Protein AF-A0A528HJE2-F1 (afdb_monomer)

Structure (mmCIF, N/CA/C/O backbone):
data_AF-A0A528HJE2-F1
#
_entry.id   AF-A0A528HJE2-F1
#
loop_
_atom_site.group_PDB
_atom_site.id
_atom_site.type_symbol
_atom_site.label_atom_id
_atom_site.label_alt_id
_atom_site.label_comp_id
_atom_site.label_asym_id
_atom_site.label_entity_id
_atom_site.label_seq_id
_atom_site.pdbx_PDB_ins_code
_atom_site.Cartn_x
_atom_site.Cartn_y
_atom_site.Cartn_z
_atom_site.occupancy
_atom_site.B_iso_or_equiv
_atom_site.auth_seq_id
_atom_site.auth_comp_id
_atom_site.auth_asym_id
_atom_site.auth_atom_id
_atom_site.pdbx_PDB_model_num
ATOM 1 N N . ALA A 1 1 ? -18.512 -8.138 10.160 1.00 59.00 1 ALA A N 1
ATOM 2 C CA . ALA A 1 1 ? -17.655 -7.413 11.124 1.00 59.00 1 ALA A CA 1
ATOM 3 C C . ALA A 1 1 ? -18.525 -6.468 11.953 1.00 59.00 1 ALA A C 1
ATOM 5 O O . ALA A 1 1 ? -19.471 -5.927 11.393 1.00 59.00 1 ALA A O 1
ATOM 6 N N . LEU A 1 2 ? -18.240 -6.289 13.249 1.00 61.94 2 LEU A N 1
ATOM 7 C CA . LEU A 1 2 ? -18.946 -5.324 14.108 1.00 61.94 2 LEU A CA 1
ATOM 8 C C . LEU A 1 2 ? -18.651 -3.903 13.609 1.00 61.94 2 LEU A C 1
ATOM 10 O O . LEU A 1 2 ? -17.517 -3.455 13.721 1.00 61.94 2 LEU A O 1
ATOM 14 N N . SER A 1 3 ? -19.634 -3.221 13.025 1.00 71.00 3 SER A N 1
ATOM 15 C CA . SER A 1 3 ? -19.492 -1.821 12.595 1.00 71.00 3 SER A CA 1
ATOM 16 C C . SER A 1 3 ? -19.737 -0.869 13.767 1.00 71.00 3 SER A C 1
ATOM 18 O O . SER A 1 3 ? -20.444 -1.217 14.710 1.00 71.00 3 SER A O 1
ATOM 20 N N . SER A 1 4 ? -19.226 0.365 13.699 1.00 68.00 4 SER A N 1
ATOM 21 C CA . SER A 1 4 ? -19.511 1.399 14.705 1.00 68.00 4 SER A CA 1
ATOM 22 C C . SER A 1 4 ? -20.999 1.742 14.840 1.00 68.00 4 SER A C 1
ATOM 24 O O . SER A 1 4 ? -21.387 2.305 15.856 1.00 68.00 4 SER A O 1
ATOM 26 N N . GLY A 1 5 ? -21.821 1.428 13.832 1.00 71.94 5 GLY A N 1
ATOM 27 C CA . GLY A 1 5 ? -23.281 1.568 13.891 1.00 71.94 5 GLY A CA 1
ATOM 28 C C . GLY A 1 5 ? -24.016 0.354 14.475 1.00 71.94 5 GLY A C 1
ATOM 29 O O . GLY A 1 5 ? -25.238 0.380 14.590 1.00 71.94 5 GLY A O 1
ATOM 30 N N . ASP A 1 6 ? -23.307 -0.723 14.820 1.00 80.44 6 ASP A N 1
ATOM 31 C CA . ASP A 1 6 ? -23.904 -1.953 15.337 1.00 80.44 6 ASP A CA 1
ATOM 32 C C . ASP A 1 6 ? -24.267 -1.811 16.827 1.00 80.44 6 ASP A C 1
ATOM 34 O O . ASP A 1 6 ? -23.482 -1.345 17.661 1.00 80.44 6 ASP A O 1
ATOM 38 N N . ARG A 1 7 ? -25.457 -2.282 17.207 1.00 84.88 7 ARG A N 1
ATOM 39 C CA . ARG A 1 7 ? -25.914 -2.315 18.602 1.00 84.88 7 ARG A CA 1
ATOM 40 C C . ARG A 1 7 ? -24.971 -3.126 19.495 1.00 84.88 7 ARG A C 1
ATOM 42 O O . ARG A 1 7 ? -24.795 -2.780 20.666 1.00 84.88 7 ARG A O 1
ATOM 49 N N . ALA A 1 8 ? -24.361 -4.186 18.969 1.00 86.12 8 ALA A N 1
ATOM 50 C CA . ALA A 1 8 ? -23.368 -4.975 19.688 1.00 86.12 8 ALA A CA 1
ATOM 51 C C . ALA A 1 8 ? -22.075 -4.180 19.943 1.00 86.12 8 ALA A C 1
ATOM 53 O O . ALA A 1 8 ? -21.525 -4.255 21.045 1.00 86.12 8 ALA A O 1
ATOM 54 N N . PHE A 1 9 ? -21.645 -3.348 18.987 1.00 85.44 9 PHE A N 1
ATOM 55 C CA . PHE A 1 9 ? -20.514 -2.437 19.170 1.00 85.44 9 PHE A CA 1
ATOM 56 C C . PHE A 1 9 ? -20.797 -1.420 20.283 1.00 85.44 9 PHE A C 1
ATOM 58 O O . PHE A 1 9 ? -19.996 -1.283 21.207 1.00 85.44 9 PHE A O 1
ATOM 65 N N . HIS A 1 10 ? -21.972 -0.782 20.268 1.00 86.75 10 HIS A N 1
ATOM 66 C CA . HIS A 1 10 ? -22.370 0.153 21.326 1.00 86.75 10 HIS A CA 1
ATOM 67 C C . HIS A 1 10 ? -22.429 -0.509 22.707 1.00 86.75 10 HIS A C 1
ATOM 69 O O . HIS A 1 10 ? -21.945 0.059 23.686 1.00 86.75 10 HIS A O 1
ATOM 75 N N . ARG A 1 11 ? -22.974 -1.729 22.808 1.00 90.06 11 ARG A N 1
ATOM 76 C CA . ARG A 1 11 ? -22.986 -2.478 24.076 1.00 90.06 11 ARG A CA 1
ATOM 77 C C . ARG A 1 11 ? -21.571 -2.731 24.590 1.00 90.06 11 ARG A C 1
ATOM 79 O O . ARG A 1 11 ? -21.309 -2.478 25.764 1.00 90.06 11 ARG A O 1
ATOM 86 N N . LEU A 1 12 ? -20.661 -3.183 23.728 1.00 88.31 12 LEU A N 1
ATOM 87 C CA . LEU A 1 12 ? -19.264 -3.408 24.101 1.00 88.31 12 LEU A CA 1
ATOM 88 C C . LEU A 1 12 ? -18.571 -2.104 24.523 1.00 88.31 12 LEU A C 1
ATOM 90 O O . LEU A 1 12 ? -17.879 -2.086 25.540 1.00 88.31 12 LEU A O 1
ATOM 94 N N . TYR A 1 13 ? -18.803 -1.015 23.786 1.00 89.75 13 TYR A N 1
ATOM 95 C CA . TYR A 1 13 ? -18.302 0.318 24.111 1.00 89.75 13 TYR A CA 1
ATOM 96 C C . TYR A 1 13 ? -18.721 0.742 25.526 1.00 89.75 13 TYR A C 1
ATOM 98 O O . TYR A 1 13 ? -17.867 1.027 26.365 1.00 89.75 13 TYR A O 1
ATOM 106 N N . PHE A 1 14 ? -20.023 0.703 25.834 1.00 91.62 14 PHE A N 1
ATOM 107 C CA . PHE A 1 14 ? -20.529 1.092 27.154 1.00 91.62 14 PHE A CA 1
ATOM 108 C C . PHE A 1 14 ? -20.044 0.161 28.271 1.00 91.62 14 PHE A C 1
ATOM 110 O O . PHE A 1 14 ? -19.733 0.629 29.366 1.00 91.62 14 PHE A O 1
ATOM 117 N N . MET A 1 15 ? -19.936 -1.144 28.008 1.00 92.06 15 MET A N 1
ATOM 118 C CA . MET A 1 15 ? -19.394 -2.106 28.973 1.00 92.06 15 MET A CA 1
ATOM 119 C C . MET A 1 15 ? -17.928 -1.820 29.317 1.00 92.06 15 MET A C 1
ATOM 121 O O . MET A 1 15 ? -17.548 -1.924 30.482 1.00 92.06 15 MET A O 1
ATOM 125 N N . ARG A 1 16 ? -17.108 -1.440 28.330 1.00 92.62 16 ARG A N 1
ATOM 126 C CA . ARG A 1 16 ? -15.709 -1.046 28.548 1.00 92.62 16 ARG A CA 1
ATOM 127 C C . ARG A 1 16 ? -15.602 0.277 29.298 1.00 92.62 16 ARG A C 1
ATOM 129 O O . ARG A 1 16 ? -14.865 0.337 30.277 1.00 92.62 16 ARG A O 1
ATOM 136 N N . ALA A 1 17 ? -16.389 1.279 28.904 1.00 92.12 17 ALA A N 1
ATOM 137 C CA . ALA A 1 17 ? -16.427 2.577 29.574 1.00 92.12 17 ALA A CA 1
ATOM 138 C C . ALA A 1 17 ? -16.779 2.438 31.066 1.00 92.12 17 ALA A C 1
ATOM 140 O O . ALA A 1 17 ? -16.081 2.973 31.921 1.00 92.12 17 ALA A O 1
ATOM 141 N N . ARG A 1 18 ? -17.795 1.625 31.398 1.00 94.50 18 ARG A N 1
ATOM 142 C CA . ARG A 1 18 ? -18.186 1.331 32.791 1.00 94.50 18 ARG A CA 1
ATOM 143 C C . ARG A 1 18 ? -17.096 0.647 33.618 1.00 94.50 18 ARG A C 1
ATOM 145 O O . ARG A 1 18 ? -17.147 0.704 34.839 1.00 94.50 18 ARG A O 1
ATOM 152 N N . ARG A 1 19 ? -16.139 -0.020 32.970 1.00 93.62 19 ARG A N 1
ATOM 153 C CA . ARG A 1 19 ? -15.016 -0.716 33.614 1.00 93.62 19 ARG A CA 1
ATOM 154 C C . ARG A 1 19 ? -13.716 0.096 33.592 1.00 93.62 19 ARG A C 1
ATOM 156 O O . ARG A 1 19 ? -12.672 -0.460 33.908 1.00 93.62 19 ARG A O 1
ATOM 163 N N . GLY A 1 20 ? -13.753 1.365 33.174 1.00 90.81 20 GLY A N 1
ATOM 164 C CA . GLY A 1 20 ? -12.555 2.204 33.050 1.00 90.81 20 GLY A CA 1
ATOM 165 C C . GLY A 1 20 ? -11.567 1.724 31.979 1.00 90.81 20 GLY A C 1
ATOM 166 O O . GLY A 1 20 ? -10.394 2.079 32.023 1.00 90.81 20 GLY A O 1
ATOM 167 N N . LEU A 1 21 ? -12.012 0.895 31.028 1.00 89.00 21 LEU A N 1
ATOM 168 C CA . LEU A 1 21 ? -11.159 0.390 29.953 1.00 89.00 21 LEU A CA 1
ATOM 169 C C . LEU A 1 21 ? -11.087 1.401 28.796 1.00 89.00 21 LEU A C 1
ATOM 171 O O . LEU A 1 21 ? -12.092 2.058 28.513 1.00 89.00 21 LEU A O 1
ATOM 175 N N . PRO A 1 22 ? -9.964 1.473 28.050 1.00 85.62 22 PRO A N 1
ATOM 176 C CA . PRO A 1 22 ? -9.857 2.332 26.875 1.00 85.62 22 PRO A CA 1
ATOM 177 C C . PRO A 1 22 ? -10.947 2.025 25.841 1.00 85.62 22 PRO A C 1
ATOM 179 O O . PRO A 1 22 ? -11.173 0.858 25.485 1.00 85.62 22 PRO A O 1
ATOM 182 N N . VAL A 1 23 ? -11.619 3.077 25.369 1.00 85.88 23 VAL A N 1
ATOM 183 C CA . VAL A 1 23 ?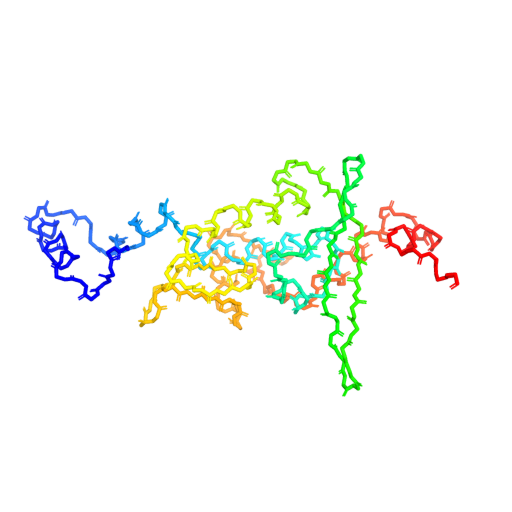 -12.697 3.007 24.367 1.00 85.88 23 VAL A CA 1
ATOM 184 C C . VAL A 1 23 ? -12.413 3.813 23.101 1.00 85.88 23 VAL A C 1
ATOM 186 O O . VAL A 1 23 ? -13.015 3.530 22.069 1.00 85.88 23 VAL A O 1
ATOM 189 N N . SER A 1 24 ? -11.490 4.779 23.152 1.00 81.31 24 SER A N 1
ATOM 190 C CA . SER A 1 24 ? -11.118 5.623 22.007 1.00 81.31 24 SER A CA 1
ATOM 191 C C . SER A 1 24 ? -10.513 4.817 20.855 1.00 81.31 24 SER A C 1
ATOM 193 O O . SER A 1 24 ? -10.760 5.136 19.697 1.00 81.31 24 SER A O 1
ATOM 195 N N . THR A 1 25 ? -9.794 3.737 21.165 1.00 81.69 25 THR A N 1
ATOM 196 C CA . THR A 1 25 ? -9.154 2.845 20.186 1.00 81.69 25 THR A CA 1
ATOM 197 C C . THR A 1 25 ? -9.992 1.615 19.847 1.00 81.69 25 THR A C 1
ATOM 199 O O . THR A 1 25 ? -9.612 0.848 18.974 1.00 81.69 25 THR A O 1
ATOM 202 N N . LEU A 1 26 ? -11.155 1.411 20.483 1.00 85.44 26 LEU A N 1
ATOM 203 C CA . LEU A 1 26 ? -11.890 0.139 20.426 1.00 85.44 26 LEU A CA 1
ATOM 204 C C . LEU A 1 26 ? -12.189 -0.332 18.997 1.00 85.44 26 LEU A C 1
ATOM 206 O O . LEU A 1 26 ? -12.018 -1.507 18.681 1.00 85.44 26 LEU A O 1
ATOM 210 N N . ALA A 1 27 ? -12.664 0.576 18.143 1.00 83.38 27 ALA A N 1
ATOM 211 C CA . ALA A 1 27 ? -12.966 0.241 16.756 1.00 83.38 27 ALA A CA 1
ATOM 212 C C . ALA A 1 27 ? -11.694 -0.154 15.995 1.00 83.38 27 ALA A C 1
ATOM 214 O O . ALA A 1 27 ? -11.687 -1.149 15.277 1.00 83.38 27 ALA A O 1
ATOM 215 N N . GLU A 1 28 ? -10.612 0.595 16.186 1.00 83.62 28 GLU A N 1
ATOM 216 C CA . GLU A 1 28 ? -9.328 0.316 15.551 1.00 83.62 28 GLU A CA 1
ATOM 217 C C . GLU A 1 28 ? -8.712 -1.000 16.044 1.00 83.62 28 GLU A C 1
ATOM 219 O O . GLU A 1 28 ? -8.252 -1.788 15.225 1.00 83.62 28 GLU A O 1
ATOM 224 N N . ASP A 1 29 ? -8.803 -1.302 17.340 1.00 84.62 29 ASP A N 1
ATOM 225 C CA . ASP A 1 29 ? -8.293 -2.541 17.939 1.00 84.62 29 ASP A CA 1
ATOM 226 C C . ASP A 1 29 ? -9.032 -3.787 17.430 1.00 84.62 29 ASP A C 1
ATOM 228 O O . ASP A 1 29 ? -8.434 -4.849 17.243 1.00 84.62 29 ASP A O 1
ATOM 232 N N . ILE A 1 30 ? -10.347 -3.678 17.211 1.00 86.81 30 ILE A N 1
ATOM 233 C CA . ILE A 1 30 ? -11.154 -4.773 16.661 1.00 86.81 30 ILE A CA 1
ATOM 234 C C . ILE A 1 30 ? -10.864 -4.933 15.170 1.00 86.81 30 ILE A C 1
ATOM 236 O O . ILE A 1 30 ? -10.557 -6.033 14.714 1.00 86.81 30 ILE A O 1
ATOM 240 N N . HIS A 1 31 ? -10.954 -3.848 14.400 1.00 88.38 31 HIS A N 1
ATOM 241 C CA . HIS A 1 31 ? -10.822 -3.924 12.949 1.00 88.38 31 HIS A CA 1
ATOM 242 C C . HIS A 1 31 ? -9.383 -4.193 12.498 1.00 88.38 31 HIS A C 1
ATOM 244 O O . HIS A 1 31 ? -9.193 -4.950 11.550 1.00 88.38 31 HIS A O 1
ATOM 250 N N . GLY A 1 32 ? -8.377 -3.662 13.193 1.00 86.56 32 GLY A N 1
ATOM 251 C CA . GLY A 1 32 ? -6.959 -3.839 12.864 1.00 86.56 32 GLY A CA 1
ATOM 252 C C . GLY A 1 32 ? -6.452 -5.279 12.989 1.00 86.56 32 GLY A C 1
ATOM 253 O O . GLY A 1 32 ? -5.401 -5.601 12.450 1.00 86.56 32 GLY A O 1
ATOM 254 N N . ARG A 1 33 ? -7.203 -6.170 13.652 1.00 88.25 33 ARG A N 1
ATOM 255 C CA . ARG A 1 33 ? -6.902 -7.614 13.699 1.00 88.25 33 ARG A CA 1
ATOM 256 C C . ARG A 1 33 ? -7.368 -8.380 12.463 1.00 88.25 33 ARG A C 1
ATOM 258 O O . ARG A 1 33 ? -6.936 -9.508 12.253 1.00 88.25 33 ARG A O 1
ATOM 265 N N . HIS A 1 34 ? -8.271 -7.797 11.680 1.00 90.38 34 HIS A N 1
ATOM 266 C CA . HIS A 1 34 ? -8.938 -8.472 10.563 1.00 90.38 34 HIS A CA 1
ATOM 267 C C . HIS A 1 34 ? -8.767 -7.752 9.227 1.00 90.38 34 HIS A C 1
ATOM 269 O O . HIS A 1 34 ? -8.988 -8.347 8.174 1.00 90.38 34 HIS A O 1
ATOM 275 N N . HIS A 1 35 ? -8.411 -6.472 9.263 1.00 94.06 35 HIS A N 1
ATOM 276 C CA . HIS A 1 35 ? -8.304 -5.615 8.098 1.00 94.06 35 HIS A CA 1
ATOM 277 C C . HIS A 1 35 ? -6.980 -4.863 8.145 1.00 94.06 35 HIS A C 1
ATOM 279 O O . HIS A 1 35 ? -6.553 -4.412 9.209 1.00 94.06 35 HIS A O 1
ATOM 285 N N . LEU A 1 36 ? -6.385 -4.656 6.971 1.00 95.06 36 LEU A N 1
ATOM 286 C CA . LEU A 1 36 ? -5.340 -3.653 6.800 1.00 95.06 36 LEU A CA 1
ATOM 287 C C . LEU A 1 36 ? -5.868 -2.303 7.298 1.00 95.06 36 LEU A C 1
ATOM 289 O O . LEU A 1 36 ? -7.033 -1.981 7.060 1.00 95.06 36 LEU A O 1
ATOM 293 N N . ARG A 1 37 ? -5.054 -1.501 7.975 1.00 92.38 37 ARG A N 1
ATOM 294 C CA . ARG A 1 37 ? -5.458 -0.170 8.441 1.00 92.38 37 ARG A CA 1
ATOM 295 C C . ARG A 1 37 ? -5.024 0.886 7.443 1.00 92.38 37 ARG A C 1
ATOM 297 O O . ARG A 1 37 ? -4.049 0.733 6.713 1.00 92.38 37 ARG A O 1
ATOM 304 N N . ALA A 1 38 ? -5.721 2.016 7.452 1.00 91.62 38 ALA A N 1
ATOM 305 C CA . ALA A 1 38 ? -5.350 3.167 6.638 1.00 91.62 38 ALA A CA 1
ATOM 306 C C . ALA A 1 38 ? -3.913 3.659 6.908 1.00 91.62 38 ALA A C 1
ATOM 308 O O . ALA A 1 38 ? -3.285 4.203 6.003 1.00 91.62 38 ALA A O 1
ATOM 309 N N . THR A 1 39 ? -3.402 3.462 8.126 1.00 91.31 39 THR A N 1
ATOM 310 C CA . THR A 1 39 ? -2.028 3.789 8.540 1.00 91.31 39 THR A CA 1
ATOM 311 C C . THR A 1 39 ? -0.978 2.850 7.952 1.00 91.31 39 THR A C 1
ATOM 313 O O . THR A 1 39 ? 0.174 3.248 7.816 1.00 91.31 39 THR A O 1
ATOM 316 N N . ASP A 1 40 ? -1.367 1.648 7.525 1.00 93.56 40 ASP A N 1
ATOM 317 C CA . ASP A 1 40 ? -0.464 0.703 6.867 1.00 93.56 40 ASP A CA 1
ATOM 318 C C . ASP A 1 40 ? -0.282 1.052 5.367 1.00 93.56 40 ASP A C 1
ATOM 320 O O . ASP A 1 40 ? 0.661 0.601 4.723 1.00 93.56 40 ASP A O 1
ATOM 324 N N . ILE A 1 41 ? -1.151 1.892 4.784 1.00 95.06 41 ILE A N 1
ATOM 325 C CA . ILE A 1 41 ? -1.124 2.227 3.348 1.00 95.06 41 ILE A CA 1
ATOM 326 C C . ILE A 1 41 ? 0.127 3.029 2.932 1.00 95.06 41 ILE A C 1
ATOM 328 O O . ILE A 1 41 ? 0.775 2.618 1.965 1.00 95.06 41 ILE A O 1
ATOM 332 N N . PRO A 1 42 ? 0.507 4.144 3.598 1.00 95.19 42 PRO A N 1
ATOM 333 C CA . PRO A 1 42 ? 1.688 4.922 3.215 1.00 95.19 42 PRO A CA 1
ATOM 334 C C . PRO A 1 42 ? 3.004 4.127 3.139 1.00 95.19 42 PRO A C 1
ATOM 336 O O . PRO A 1 42 ? 3.654 4.211 2.090 1.00 95.19 42 PRO A O 1
ATOM 339 N N . PRO A 1 43 ? 3.407 3.329 4.154 1.00 95.56 43 PRO A N 1
ATOM 340 C CA . PRO A 1 43 ? 4.656 2.572 4.075 1.00 95.56 43 PRO A CA 1
ATOM 341 C C . PRO A 1 43 ? 4.625 1.517 2.965 1.00 95.56 43 PRO A C 1
ATOM 343 O O . PRO A 1 43 ? 5.593 1.387 2.217 1.00 95.56 43 PRO A O 1
ATOM 346 N N . LEU A 1 44 ? 3.504 0.806 2.796 1.00 96.62 44 LEU A N 1
ATOM 347 C CA . LEU A 1 44 ? 3.380 -0.255 1.792 1.00 96.62 44 LEU A CA 1
ATOM 348 C C . LEU A 1 44 ? 3.405 0.289 0.357 1.00 96.62 44 LEU A C 1
ATOM 350 O O . LEU A 1 44 ? 4.079 -0.276 -0.506 1.00 96.62 44 LEU A O 1
ATOM 354 N N . LEU A 1 45 ? 2.727 1.413 0.095 1.00 96.00 45 LEU A N 1
ATOM 355 C CA . LEU A 1 45 ? 2.799 2.096 -1.201 1.00 96.00 45 LEU A CA 1
ATOM 356 C C . LEU A 1 45 ? 4.196 2.646 -1.486 1.00 96.00 45 LEU A C 1
ATOM 358 O O . LEU A 1 45 ? 4.674 2.551 -2.620 1.00 96.00 45 LEU A O 1
ATOM 362 N N . THR A 1 46 ? 4.841 3.218 -0.466 1.00 95.56 46 THR A N 1
ATOM 363 C CA . THR A 1 46 ? 6.192 3.772 -0.581 1.00 95.56 46 THR A CA 1
ATOM 364 C C . THR A 1 46 ? 7.189 2.680 -0.939 1.00 95.56 46 THR A C 1
ATOM 366 O O . THR A 1 46 ? 7.916 2.820 -1.922 1.00 95.56 46 THR A O 1
ATOM 369 N N . PHE A 1 47 ? 7.155 1.561 -0.211 1.00 96.06 47 PHE A N 1
ATOM 370 C CA . PHE A 1 47 ? 7.971 0.386 -0.496 1.00 96.06 47 PHE A CA 1
ATOM 371 C C . PHE A 1 47 ? 7.735 -0.132 -1.917 1.00 96.06 47 PHE A C 1
ATOM 373 O O . PHE A 1 47 ? 8.682 -0.272 -2.689 1.00 96.06 47 PHE A O 1
ATOM 380 N N . LEU A 1 48 ? 6.474 -0.358 -2.301 1.00 96.50 48 LEU A N 1
ATOM 381 C CA . LEU A 1 48 ? 6.159 -0.922 -3.611 1.00 96.50 48 LEU A CA 1
ATOM 382 C C . LEU A 1 48 ? 6.641 -0.013 -4.750 1.00 96.50 48 LEU A C 1
ATOM 384 O O . LEU A 1 48 ? 7.224 -0.499 -5.717 1.00 96.50 48 LEU A O 1
ATOM 388 N N . SER A 1 49 ? 6.444 1.304 -4.639 1.00 95.56 49 SER A N 1
ATOM 389 C CA . SER A 1 49 ? 6.912 2.256 -5.654 1.00 95.56 49 SER A CA 1
ATOM 390 C C . SER A 1 49 ? 8.441 2.350 -5.704 1.00 95.56 49 SER A C 1
ATOM 392 O O . SER A 1 49 ? 9.002 2.397 -6.798 1.00 95.56 49 SER A O 1
ATOM 394 N N . LEU A 1 50 ? 9.126 2.326 -4.556 1.00 94.62 50 LEU A N 1
ATOM 395 C CA . LEU A 1 50 ? 10.589 2.379 -4.498 1.00 94.62 50 LEU A CA 1
ATOM 396 C C . LEU A 1 50 ? 11.266 1.098 -4.977 1.00 94.62 50 LEU A C 1
ATOM 398 O O . LEU A 1 50 ? 12.328 1.191 -5.578 1.00 94.62 50 LEU A O 1
ATOM 402 N N . GLU A 1 51 ? 10.687 -0.077 -4.751 1.00 93.81 51 GLU A N 1
ATOM 403 C CA . GLU A 1 51 ? 11.305 -1.341 -5.171 1.00 93.81 51 GLU A CA 1
ATOM 404 C C . GLU A 1 51 ? 11.026 -1.675 -6.641 1.00 93.81 51 GLU A C 1
ATOM 406 O O . GLU A 1 51 ? 11.864 -2.274 -7.310 1.00 93.81 51 GLU A O 1
ATOM 411 N N . THR A 1 52 ? 9.865 -1.275 -7.167 1.00 94.12 52 THR A N 1
ATOM 412 C CA . THR A 1 52 ? 9.473 -1.570 -8.560 1.00 94.12 52 THR A CA 1
ATOM 413 C C . THR A 1 52 ? 9.754 -0.425 -9.525 1.00 94.12 52 THR A C 1
ATOM 415 O O . THR A 1 52 ? 9.774 -0.614 -10.739 1.00 94.12 52 THR A O 1
ATOM 418 N N . GLY A 1 53 ? 9.883 0.798 -9.012 1.00 92.94 53 GLY A N 1
ATOM 419 C CA . GLY A 1 53 ? 9.928 2.002 -9.828 1.00 92.94 53 GLY A CA 1
ATOM 420 C C . GLY A 1 53 ? 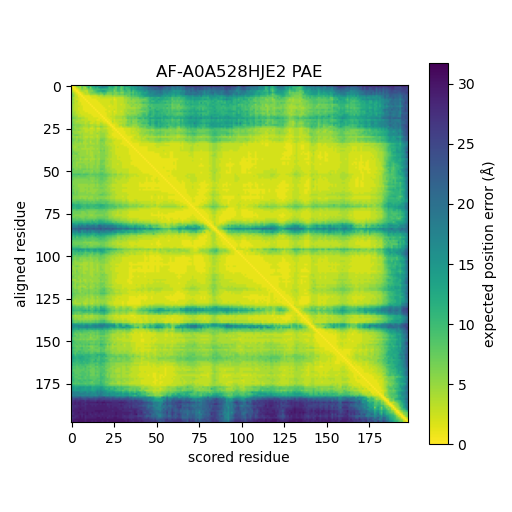8.597 2.352 -10.496 1.00 92.94 53 GLY A C 1
ATOM 421 O O . GLY A 1 53 ? 8.571 3.292 -11.292 1.00 92.94 53 GLY A O 1
ATOM 422 N N . LEU A 1 54 ? 7.490 1.650 -10.229 1.00 93.94 54 LEU A N 1
ATOM 423 C CA . LEU A 1 54 ? 6.181 1.971 -10.805 1.00 93.94 54 LEU A CA 1
ATOM 424 C C . LEU A 1 54 ? 5.734 3.397 -10.439 1.00 93.94 54 LEU A C 1
ATOM 426 O O . LEU A 1 54 ? 6.008 3.910 -9.351 1.00 93.94 54 LEU A O 1
ATOM 430 N N . GLU A 1 55 ? 5.039 4.053 -11.377 1.00 92.88 55 GLU A N 1
ATOM 431 C CA . GLU A 1 55 ? 4.361 5.326 -11.103 1.00 92.88 55 GLU A CA 1
ATOM 432 C C . GLU A 1 55 ? 3.342 5.099 -9.972 1.00 92.88 55 GLU A C 1
ATOM 434 O O . GLU A 1 55 ? 2.624 4.101 -9.991 1.00 92.88 55 GLU A O 1
ATOM 439 N N . ILE A 1 56 ? 3.254 6.014 -8.998 1.00 94.12 56 ILE A N 1
ATOM 440 C CA . ILE A 1 56 ? 2.417 5.796 -7.805 1.00 94.12 56 ILE A CA 1
ATOM 441 C C . ILE A 1 56 ? 0.949 5.510 -8.154 1.00 94.12 56 ILE A C 1
ATOM 443 O O . ILE A 1 56 ? 0.320 4.653 -7.541 1.00 94.12 56 ILE A O 1
ATOM 447 N N . GLU A 1 57 ? 0.417 6.164 -9.186 1.00 93.75 57 GLU A N 1
ATOM 448 C CA . GLU A 1 57 ? -0.950 5.926 -9.655 1.00 93.75 57 GLU A CA 1
ATOM 449 C C . GLU A 1 57 ? -1.136 4.512 -10.224 1.00 93.75 57 GLU A C 1
ATOM 451 O O . GLU A 1 57 ? -2.206 3.934 -10.065 1.00 93.75 57 GLU A O 1
ATOM 456 N N . CYS A 1 58 ? -0.089 3.912 -10.804 1.00 95.31 58 CYS A N 1
ATOM 457 C CA . CYS A 1 58 ? -0.116 2.506 -11.212 1.00 95.31 58 CYS A CA 1
ATOM 458 C C . CYS A 1 58 ? -0.145 1.587 -9.983 1.00 95.31 58 CYS A C 1
ATOM 460 O O . CYS A 1 58 ? -0.963 0.675 -9.946 1.00 95.31 58 CYS A O 1
ATOM 462 N N . CYS A 1 59 ? 0.667 1.861 -8.950 1.00 96.31 59 CYS A N 1
ATOM 463 C CA . CYS A 1 59 ? 0.639 1.101 -7.692 1.00 96.31 59 CYS A CA 1
ATOM 464 C C . CYS A 1 59 ? -0.750 1.132 -7.040 1.00 96.31 59 CYS A C 1
ATOM 466 O O . CYS A 1 59 ? -1.265 0.101 -6.615 1.00 96.31 59 CYS A O 1
ATOM 468 N N . LYS A 1 60 ? -1.378 2.312 -6.984 1.00 96.00 60 LYS A N 1
ATOM 469 C CA . LYS A 1 60 ? -2.726 2.502 -6.422 1.00 96.00 60 LYS A CA 1
ATOM 470 C C . LYS A 1 60 ? -3.812 1.772 -7.219 1.00 96.00 60 LYS A C 1
ATOM 472 O O . LYS A 1 60 ? -4.819 1.380 -6.637 1.00 96.00 60 LYS A O 1
ATOM 477 N N . ALA A 1 61 ? -3.614 1.608 -8.526 1.00 95.94 61 ALA A N 1
ATOM 478 C CA . ALA A 1 61 ? -4.577 0.996 -9.437 1.00 95.94 61 ALA A CA 1
ATOM 479 C C . ALA A 1 61 ? -4.408 -0.524 -9.612 1.00 95.94 61 ALA A C 1
ATOM 481 O O . ALA A 1 61 ? -5.178 -1.118 -10.365 1.00 95.94 61 ALA A O 1
ATOM 482 N N . LEU A 1 62 ? -3.427 -1.153 -8.953 1.00 97.94 62 LEU A N 1
ATOM 483 C CA . LEU A 1 62 ? -3.246 -2.605 -9.016 1.00 97.94 62 LEU A CA 1
ATOM 484 C C . LEU A 1 62 ? -4.508 -3.342 -8.557 1.00 97.94 62 LEU A C 1
ATOM 486 O O . LEU A 1 62 ? -5.200 -2.909 -7.630 1.00 97.94 62 LEU A O 1
ATOM 490 N N . THR A 1 63 ? -4.775 -4.474 -9.199 1.00 98.00 63 THR A N 1
ATOM 491 C CA . THR A 1 63 ? -5.867 -5.390 -8.866 1.00 98.00 63 THR A CA 1
ATOM 492 C C . THR A 1 63 ? -5.326 -6.669 -8.231 1.00 98.00 63 THR A C 1
ATOM 494 O O . THR A 1 63 ? -4.116 -6.884 -8.172 1.00 98.00 63 THR A O 1
ATOM 497 N N . ILE A 1 64 ? -6.211 -7.532 -7.743 1.00 98.12 64 ILE A N 1
ATOM 498 C CA . ILE A 1 64 ? -5.824 -8.833 -7.180 1.00 98.12 64 ILE A CA 1
ATOM 499 C C . ILE A 1 64 ? -5.223 -9.797 -8.209 1.00 98.12 64 ILE A C 1
ATOM 501 O O . ILE A 1 64 ? -4.381 -10.611 -7.847 1.00 98.12 64 ILE A O 1
ATOM 505 N N . ASP A 1 65 ? -5.560 -9.640 -9.488 1.00 97.81 65 ASP A N 1
ATOM 506 C CA . ASP A 1 65 ? -5.060 -10.490 -10.578 1.00 97.81 65 ASP A CA 1
ATOM 507 C C . ASP A 1 65 ? -3.799 -9.920 -11.251 1.00 97.81 65 ASP A C 1
ATOM 509 O O . ASP A 1 65 ? -3.407 -10.339 -12.342 1.00 97.81 65 ASP A O 1
ATOM 513 N N . CYS A 1 66 ? -3.156 -8.925 -10.628 1.00 98.25 66 CYS A N 1
ATOM 514 C CA . CYS A 1 66 ? -1.996 -8.261 -11.220 1.00 98.25 66 CYS A CA 1
ATOM 515 C C . CYS A 1 66 ? -0.732 -9.130 -11.239 1.00 98.25 66 CYS A C 1
ATOM 517 O O . CYS A 1 66 ? 0.198 -8.807 -11.968 1.00 98.25 66 CYS A O 1
ATOM 519 N N . LEU A 1 67 ? -0.670 -10.217 -10.468 1.00 98.31 67 LEU A N 1
ATOM 520 C CA . LEU A 1 67 ? 0.474 -11.129 -10.467 1.00 98.31 67 LEU A CA 1
ATOM 521 C C . LEU A 1 67 ? 0.345 -12.179 -11.575 1.00 98.31 67 LEU A C 1
ATOM 523 O O . LEU A 1 67 ? -0.610 -12.951 -11.588 1.00 98.31 67 LEU A O 1
ATOM 527 N N . GLN A 1 68 ? 1.316 -12.228 -12.487 1.00 97.81 68 GLN A N 1
ATOM 528 C CA . GLN A 1 68 ? 1.279 -13.077 -13.684 1.00 97.81 68 GLN A CA 1
ATOM 529 C C . GLN A 1 68 ? 2.650 -13.700 -13.991 1.00 97.81 68 GLN A C 1
ATOM 531 O O . GLN A 1 68 ? 3.670 -13.275 -13.455 1.00 97.81 68 GLN A O 1
ATOM 536 N N . ASN A 1 69 ? 2.678 -14.706 -14.872 1.00 96.69 69 ASN A N 1
ATOM 537 C CA . ASN A 1 69 ? 3.899 -15.304 -15.440 1.00 96.69 69 ASN A CA 1
ATOM 538 C C . ASN A 1 69 ? 4.996 -15.644 -14.402 1.00 96.69 69 ASN A C 1
ATOM 540 O O . ASN A 1 69 ? 6.110 -15.100 -14.478 1.00 96.69 69 ASN A O 1
ATOM 544 N N . PRO A 1 70 ? 4.710 -16.523 -13.421 1.00 96.38 70 PRO A N 1
ATOM 545 C CA . PRO A 1 70 ? 5.683 -16.879 -12.395 1.00 96.38 70 PRO A CA 1
ATOM 546 C C . PRO A 1 70 ? 6.948 -17.482 -13.019 1.00 96.38 70 PRO A C 1
ATOM 548 O O . PRO A 1 70 ? 6.884 -18.277 -13.954 1.00 96.38 70 PRO A O 1
ATOM 551 N N . GLY A 1 71 ? 8.104 -17.102 -12.485 1.00 94.06 71 GLY A N 1
ATOM 552 C CA . GLY A 1 71 ? 9.405 -17.674 -12.816 1.00 94.06 71 GLY A CA 1
ATOM 553 C C . GLY A 1 71 ? 10.206 -18.000 -11.551 1.00 94.06 71 GLY A C 1
ATOM 554 O O . GLY A 1 71 ? 9.758 -17.709 -10.439 1.00 94.06 71 GLY A O 1
ATOM 555 N N . PRO A 1 72 ? 11.408 -18.584 -11.676 1.00 93.06 72 PRO A N 1
ATOM 556 C CA . PRO A 1 72 ? 12.246 -18.898 -10.519 1.00 93.06 72 PRO A CA 1
ATOM 557 C C . PRO A 1 72 ? 12.599 -17.629 -9.723 1.00 93.06 72 PRO A C 1
ATOM 559 O O . PRO A 1 72 ? 13.349 -16.778 -10.198 1.00 93.06 72 PRO A O 1
ATOM 562 N N . GLY A 1 73 ? 12.012 -17.472 -8.531 1.00 93.75 73 GLY A N 1
ATOM 563 C CA . GLY A 1 73 ? 12.221 -16.310 -7.652 1.00 93.75 73 GLY A CA 1
ATOM 564 C C . GLY A 1 73 ? 11.723 -14.968 -8.207 1.00 93.75 73 GLY A C 1
ATOM 565 O O . GLY A 1 73 ? 12.134 -13.911 -7.721 1.00 93.75 73 GLY A O 1
ATOM 566 N N . THR A 1 74 ? 10.879 -14.976 -9.244 1.00 96.31 74 THR A N 1
ATOM 567 C CA . THR A 1 74 ? 10.371 -13.755 -9.885 1.00 96.31 74 THR A CA 1
ATOM 568 C C . THR A 1 74 ? 8.931 -13.904 -10.358 1.00 96.31 74 THR A C 1
ATOM 570 O O . THR A 1 74 ? 8.445 -15.008 -10.591 1.00 96.31 74 THR A O 1
ATOM 573 N N . ILE A 1 75 ? 8.248 -12.778 -10.540 1.00 97.88 75 ILE A N 1
ATOM 574 C CA . ILE A 1 75 ? 6.878 -12.723 -11.060 1.00 97.88 75 ILE A CA 1
ATOM 575 C C . ILE A 1 75 ? 6.670 -11.426 -11.842 1.00 97.88 75 ILE A C 1
ATOM 577 O O . ILE A 1 75 ? 7.380 -10.448 -11.599 1.00 97.88 75 ILE A O 1
ATOM 581 N N . ASP A 1 76 ? 5.725 -11.400 -12.778 1.00 98.31 76 ASP A N 1
ATOM 582 C CA . ASP A 1 76 ? 5.312 -10.158 -13.429 1.00 98.31 76 ASP A CA 1
ATOM 583 C C . ASP A 1 76 ? 4.207 -9.470 -12.624 1.00 98.31 76 ASP A C 1
ATOM 585 O O . ASP A 1 76 ? 3.256 -10.111 -12.179 1.00 98.31 76 ASP A O 1
ATOM 589 N N . ILE A 1 77 ? 4.306 -8.146 -12.492 1.00 98.31 77 ILE A N 1
ATOM 590 C CA . ILE A 1 77 ? 3.187 -7.288 -12.094 1.00 98.31 77 ILE A CA 1
ATOM 591 C C . ILE A 1 77 ? 2.603 -6.656 -13.360 1.00 98.31 77 ILE A C 1
ATOM 593 O O . ILE A 1 77 ? 3.255 -5.830 -14.002 1.00 98.31 77 ILE A O 1
ATOM 597 N N . ALA A 1 78 ? 1.374 -7.026 -13.703 1.00 98.00 78 ALA A N 1
ATOM 598 C CA . ALA A 1 78 ? 0.562 -6.405 -14.738 1.00 98.00 78 ALA A CA 1
ATOM 599 C C . ALA A 1 78 ? -0.105 -5.128 -14.202 1.00 98.00 78 ALA A C 1
ATOM 601 O O . ALA A 1 78 ? -0.724 -5.127 -13.138 1.00 98.00 78 ALA A O 1
ATOM 602 N N . TYR A 1 79 ? 0.007 -4.024 -14.934 1.00 96.31 79 TYR A N 1
ATOM 603 C CA . TYR A 1 79 ? -0.552 -2.734 -14.536 1.00 96.31 79 TYR A CA 1
ATOM 604 C C . TYR A 1 79 ? -1.023 -1.923 -15.742 1.00 96.31 79 TYR A C 1
ATOM 606 O O . TYR A 1 79 ? -0.568 -2.113 -16.869 1.00 96.31 79 TYR A O 1
ATOM 614 N N . ILE A 1 80 ? -1.928 -0.978 -15.488 1.00 93.50 80 ILE A N 1
ATOM 615 C CA . ILE A 1 80 ? -2.438 -0.061 -16.506 1.00 93.50 80 ILE A CA 1
ATOM 616 C C . ILE A 1 80 ? -1.744 1.289 -16.361 1.00 93.50 80 ILE A C 1
ATOM 618 O O . ILE A 1 80 ? -1.829 1.946 -15.321 1.00 93.50 80 ILE A O 1
ATOM 622 N N . LYS A 1 81 ? -1.111 1.745 -17.439 1.00 90.06 81 LYS A N 1
ATOM 623 C CA . LYS A 1 81 ? -0.495 3.064 -17.527 1.00 90.06 81 LYS A CA 1
ATOM 624 C C . LYS A 1 81 ? -1.415 4.029 -18.263 1.00 90.06 81 LYS A C 1
ATOM 626 O O . LYS A 1 81 ? -1.586 3.927 -19.474 1.00 90.06 81 LYS A O 1
ATOM 631 N N . ARG A 1 82 ? -1.982 4.997 -17.542 1.00 86.12 82 ARG A N 1
ATOM 632 C CA . ARG A 1 82 ? -2.863 6.022 -18.126 1.00 86.12 82 ARG A CA 1
ATOM 633 C C . ARG A 1 82 ? -2.059 7.208 -18.673 1.00 86.12 82 ARG A C 1
ATOM 635 O O . ARG A 1 82 ? -1.088 7.664 -18.058 1.00 86.12 82 ARG A O 1
ATOM 642 N N . ARG A 1 83 ? -2.469 7.704 -19.840 1.00 81.44 83 ARG A N 1
ATOM 643 C CA . ARG A 1 83 ? -1.956 8.894 -20.533 1.00 81.44 83 ARG A CA 1
ATOM 644 C C . ARG A 1 83 ? -3.133 9.684 -21.108 1.00 81.44 83 ARG A C 1
ATOM 646 O O . ARG A 1 83 ? -4.236 9.163 -21.217 1.00 81.44 83 ARG A O 1
ATOM 653 N N . ALA A 1 84 ? -2.894 10.933 -21.510 1.00 76.56 84 ALA A N 1
ATOM 654 C CA . ALA A 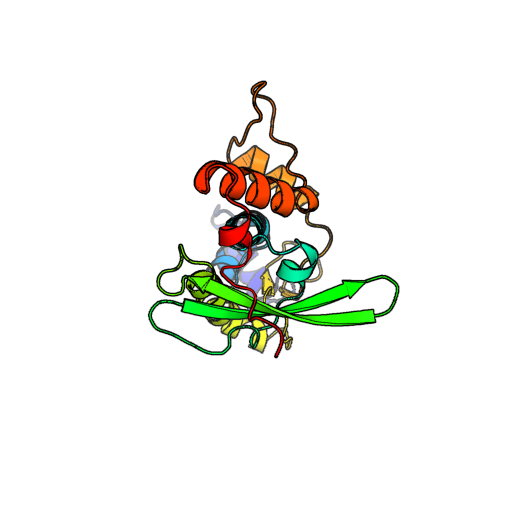1 84 ? -3.941 11.810 -22.048 1.00 76.56 84 ALA A CA 1
ATOM 655 C C . ALA A 1 84 ? -4.694 11.222 -23.263 1.00 76.56 84 ALA A C 1
ATOM 657 O O . ALA A 1 84 ? -5.830 11.602 -23.510 1.00 76.56 84 ALA A O 1
ATOM 658 N N . ARG A 1 85 ? -4.072 10.300 -24.014 1.00 77.75 85 ARG A N 1
ATOM 659 C CA . ARG A 1 85 ? -4.631 9.696 -25.236 1.00 77.75 85 ARG A CA 1
ATOM 660 C C . ARG A 1 85 ? -5.009 8.214 -25.103 1.00 77.75 85 ARG A C 1
ATOM 662 O O . ARG A 1 85 ? -5.330 7.598 -26.109 1.00 77.75 85 ARG A O 1
ATOM 669 N N . GLY A 1 86 ? -4.956 7.628 -23.906 1.00 84.44 86 GLY A N 1
ATOM 670 C CA . GLY A 1 86 ? -5.316 6.219 -23.728 1.00 84.44 86 GLY A CA 1
ATOM 671 C C . GLY A 1 86 ? -4.687 5.550 -22.513 1.00 84.44 86 GLY A C 1
ATOM 672 O O . GLY A 1 86 ? -3.996 6.179 -21.705 1.00 84.44 86 GLY A O 1
ATOM 673 N N . ALA A 1 87 ? -4.947 4.253 -22.389 1.00 85.88 87 ALA A N 1
ATOM 674 C CA . ALA A 1 87 ? -4.408 3.408 -21.339 1.00 85.88 87 ALA A CA 1
ATOM 675 C C . ALA A 1 87 ? -3.672 2.217 -21.963 1.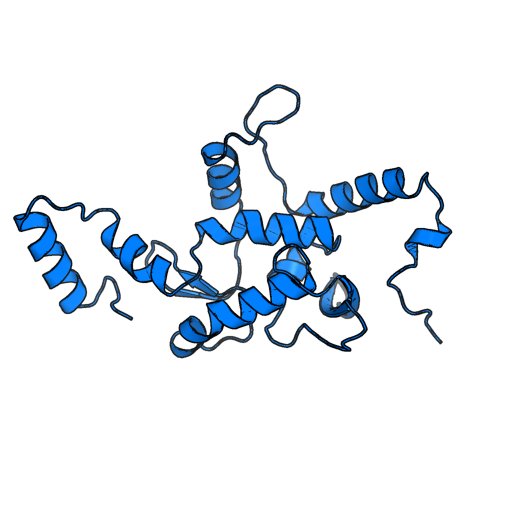00 85.88 87 ALA A C 1
ATOM 677 O O . ALA A 1 87 ? -4.214 1.544 -22.833 1.00 85.88 87 ALA A O 1
ATOM 678 N N . GLU A 1 88 ? -2.442 1.971 -21.520 1.00 90.19 88 GLU A N 1
ATOM 679 C CA . GLU A 1 88 ? -1.614 0.857 -21.991 1.00 90.19 88 GLU A CA 1
ATOM 680 C C . GLU A 1 88 ? -1.493 -0.199 -20.894 1.00 90.19 88 GLU A C 1
ATOM 682 O O . GLU A 1 88 ? -1.173 0.133 -19.748 1.00 90.19 88 GLU A O 1
ATOM 687 N N . HIS A 1 89 ? -1.696 -1.466 -21.250 1.00 91.94 89 HIS A N 1
ATOM 688 C CA . HIS A 1 89 ? -1.355 -2.590 -20.383 1.00 91.94 89 HIS A CA 1
ATOM 689 C C . HIS A 1 89 ? 0.153 -2.819 -20.439 1.00 91.94 89 HIS A C 1
ATOM 691 O O . HIS A 1 89 ? 0.742 -2.882 -21.516 1.00 91.94 89 HIS A O 1
ATOM 697 N N . LYS A 1 90 ? 0.789 -2.899 -19.273 1.00 94.44 90 LYS A N 1
ATOM 698 C CA . LYS A 1 90 ? 2.226 -3.134 -19.145 1.00 94.44 90 LYS A CA 1
ATOM 699 C C . LYS A 1 90 ? 2.497 -4.185 -18.090 1.00 94.44 90 LYS A C 1
ATOM 701 O O . LYS A 1 90 ? 1.708 -4.375 -17.171 1.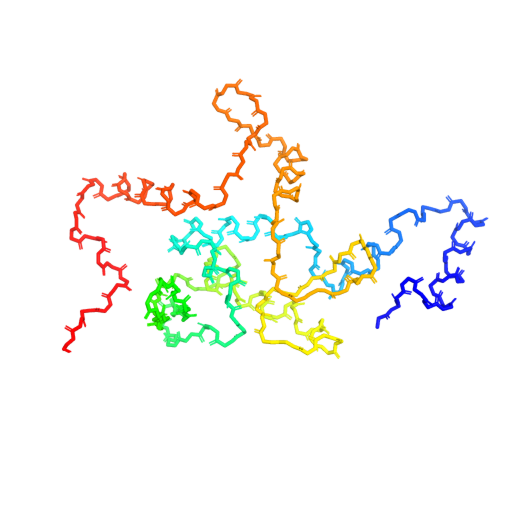00 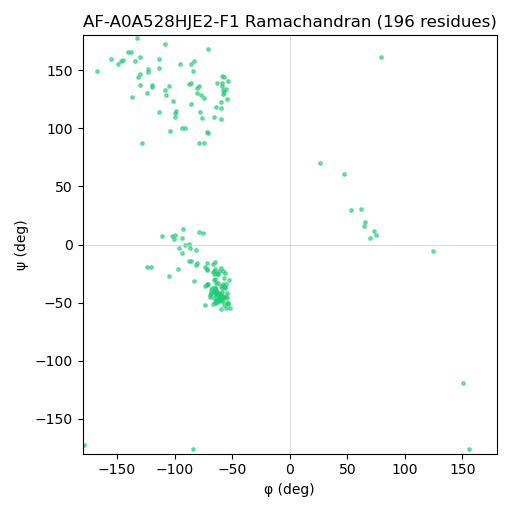94.44 90 LYS A O 1
ATOM 706 N N . HIS A 1 91 ? 3.665 -4.797 -18.205 1.00 94.56 91 HIS A N 1
ATOM 707 C CA . HIS A 1 91 ? 4.182 -5.751 -17.239 1.00 94.56 91 HIS A CA 1
ATOM 708 C C . HIS A 1 91 ? 5.542 -5.268 -16.746 1.00 94.56 91 HIS A C 1
ATOM 710 O O . HIS A 1 91 ? 6.253 -4.546 -17.451 1.00 94.56 91 HIS A O 1
ATOM 716 N N . ILE A 1 92 ? 5.884 -5.629 -15.516 1.00 94.94 92 ILE A N 1
ATOM 717 C CA . ILE A 1 92 ? 7.234 -5.476 -14.985 1.00 94.94 92 ILE A CA 1
ATOM 718 C C . ILE A 1 92 ? 7.611 -6.735 -14.213 1.00 94.94 92 ILE A C 1
ATOM 720 O O . ILE A 1 92 ? 6.883 -7.155 -13.314 1.00 94.94 92 ILE A O 1
ATOM 724 N N . ARG A 1 93 ? 8.760 -7.316 -14.561 1.00 95.31 93 ARG A N 1
ATOM 725 C CA . ARG A 1 93 ? 9.339 -8.456 -13.849 1.00 95.31 93 ARG A CA 1
ATOM 726 C C . ARG A 1 93 ? 9.939 -7.980 -12.531 1.00 95.31 93 ARG A C 1
ATOM 728 O O . ARG A 1 93 ? 10.775 -7.078 -12.518 1.00 95.31 93 ARG A O 1
ATOM 735 N N . VAL A 1 94 ? 9.542 -8.594 -11.422 1.00 95.69 94 VAL A N 1
ATOM 736 C CA . VAL A 1 94 ? 10.015 -8.254 -10.074 1.00 95.69 94 VAL A CA 1
ATOM 737 C C . VAL A 1 94 ? 10.478 -9.496 -9.322 1.00 95.69 94 VAL A C 1
ATOM 739 O O . VAL A 1 94 ? 10.115 -10.620 -9.668 1.00 95.69 94 VAL A O 1
ATOM 742 N N . ARG A 1 95 ? 11.268 -9.294 -8.261 1.00 95.56 95 ARG A N 1
ATOM 743 C CA . ARG A 1 95 ? 11.599 -10.359 -7.304 1.00 95.56 95 ARG A CA 1
ATOM 744 C C . ARG A 1 95 ? 10.326 -10.845 -6.606 1.00 95.56 95 ARG A C 1
ATOM 746 O O . ARG A 1 95 ? 9.494 -10.022 -6.212 1.00 95.56 95 ARG A O 1
ATOM 753 N N . ASP A 1 96 ? 10.218 -12.156 -6.431 1.00 94.56 96 ASP A N 1
ATOM 754 C CA . ASP A 1 96 ? 9.124 -12.829 -5.726 1.00 94.56 96 ASP A CA 1
ATOM 755 C C . ASP A 1 96 ? 9.679 -13.820 -4.693 1.00 94.56 96 ASP A C 1
ATOM 757 O O . ASP A 1 96 ? 10.748 -14.402 -4.883 1.00 94.56 96 ASP A O 1
ATOM 761 N N . GLY A 1 97 ? 8.972 -13.984 -3.578 1.00 91.25 97 GLY A N 1
ATOM 762 C CA . GLY A 1 97 ? 9.424 -14.754 -2.422 1.00 91.25 97 GLY A CA 1
ATOM 763 C C . GLY A 1 97 ? 8.828 -14.216 -1.122 1.00 91.25 97 GLY A C 1
ATOM 764 O O . GLY A 1 97 ? 7.613 -14.203 -0.942 1.00 91.25 97 GLY A O 1
ATOM 765 N N . GLY A 1 98 ? 9.681 -13.769 -0.195 1.00 90.94 98 GLY A N 1
ATOM 766 C CA . GLY A 1 98 ? 9.242 -13.219 1.093 1.00 90.94 98 GLY A CA 1
ATOM 767 C C . GLY A 1 98 ? 8.559 -11.849 0.987 1.00 90.94 98 GLY A C 1
ATOM 768 O O . GLY A 1 98 ? 8.663 -11.160 -0.029 1.00 90.94 98 GLY A O 1
ATOM 769 N N . ILE A 1 99 ? 7.917 -11.411 2.077 1.00 92.19 99 ILE A N 1
ATOM 770 C CA . ILE A 1 99 ? 7.181 -10.131 2.160 1.00 92.19 99 ILE A CA 1
ATOM 771 C C . ILE A 1 99 ? 8.045 -8.894 1.852 1.00 92.19 99 ILE A C 1
ATOM 773 O O . ILE A 1 99 ? 7.528 -7.871 1.425 1.00 92.19 99 ILE A O 1
ATOM 777 N N . GLY A 1 100 ? 9.368 -9.000 2.015 1.00 92.50 100 GLY A N 1
ATOM 778 C CA . GLY A 1 100 ? 10.338 -7.965 1.637 1.00 92.50 100 GLY A CA 1
ATOM 779 C C . GLY A 1 100 ? 10.662 -7.907 0.138 1.00 92.50 100 GLY A C 1
ATOM 780 O O . GLY A 1 100 ? 11.620 -7.245 -0.252 1.00 92.50 100 GLY A O 1
ATOM 781 N N . THR A 1 101 ? 9.918 -8.617 -0.710 1.00 96.38 101 THR A N 1
ATOM 782 C CA . THR A 1 101 ? 10.003 -8.524 -2.175 1.00 96.38 101 THR A CA 1
ATOM 783 C C . THR A 1 101 ? 8.706 -7.935 -2.731 1.00 96.38 101 THR A C 1
ATOM 785 O O . THR A 1 101 ? 7.654 -8.137 -2.123 1.00 96.38 101 THR A O 1
ATOM 788 N N . PRO A 1 102 ? 8.722 -7.236 -3.882 1.00 97.44 102 PRO A N 1
ATOM 789 C CA . PRO A 1 102 ? 7.491 -6.702 -4.463 1.00 97.44 102 PRO A CA 1
ATOM 790 C C . PRO A 1 102 ? 6.426 -7.770 -4.733 1.00 97.44 102 PRO A C 1
ATOM 792 O O . PRO A 1 102 ? 5.270 -7.569 -4.365 1.00 97.44 102 PRO A O 1
ATOM 795 N N . GLY A 1 103 ? 6.812 -8.913 -5.315 1.00 97.81 103 GLY A N 1
ATOM 796 C CA . GLY A 1 103 ? 5.892 -10.026 -5.569 1.00 97.81 103 GLY A CA 1
ATOM 797 C C . GLY A 1 103 ? 5.304 -10.596 -4.276 1.00 97.81 103 GLY A C 1
ATOM 798 O O . GLY A 1 103 ? 4.083 -10.705 -4.144 1.00 97.81 103 GLY A O 1
ATOM 799 N N . GLY A 1 104 ? 6.157 -10.845 -3.276 1.00 97.88 104 GLY A N 1
ATOM 800 C CA . GLY A 1 104 ? 5.731 -11.366 -1.978 1.00 97.88 104 GLY A CA 1
ATOM 801 C C . GLY A 1 104 ? 4.831 -10.397 -1.207 1.00 97.88 104 GLY A C 1
ATOM 802 O O . GLY A 1 104 ? 3.856 -10.827 -0.590 1.00 97.88 104 GLY A O 1
ATOM 803 N N . LEU A 1 105 ? 5.092 -9.086 -1.285 1.00 98.25 105 LEU A N 1
ATOM 804 C CA . LEU A 1 105 ? 4.217 -8.069 -0.701 1.00 98.25 105 LEU A CA 1
ATOM 805 C C . LEU A 1 105 ? 2.838 -8.065 -1.367 1.00 98.25 105 LEU A C 1
ATOM 807 O O . LEU A 1 105 ? 1.830 -8.098 -0.665 1.00 98.25 105 LEU A O 1
ATOM 811 N N . VAL A 1 106 ? 2.773 -8.029 -2.703 1.00 98.50 106 VAL A N 1
ATOM 812 C CA . VAL A 1 106 ? 1.491 -8.035 -3.427 1.00 98.50 106 VAL A CA 1
ATOM 813 C C . VAL A 1 106 ? 0.704 -9.306 -3.103 1.00 98.50 106 VAL A C 1
ATOM 815 O O . VAL A 1 106 ? -0.484 -9.227 -2.798 1.00 98.50 106 VAL A O 1
ATOM 818 N N . ARG A 1 107 ? 1.369 -10.465 -3.060 1.00 98.00 107 ARG A N 1
ATOM 819 C CA . ARG A 1 107 ? 0.756 -11.735 -2.648 1.00 98.00 107 ARG A CA 1
ATOM 820 C C . ARG A 1 107 ? 0.185 -11.655 -1.234 1.00 98.00 107 ARG A C 1
ATOM 822 O O . ARG A 1 107 ? -0.955 -12.061 -1.012 1.00 98.00 107 ARG A O 1
ATOM 829 N N . LYS A 1 108 ? 0.939 -11.080 -0.291 1.00 97.75 108 LYS A N 1
ATOM 830 C CA . LYS A 1 108 ? 0.460 -10.898 1.082 1.00 97.75 108 LYS A CA 1
ATOM 831 C C . LYS A 1 108 ? -0.718 -9.931 1.149 1.00 97.75 108 LYS A C 1
ATOM 833 O O . LYS A 1 108 ? -1.662 -10.197 1.881 1.00 97.75 108 LYS A O 1
ATOM 838 N N . LEU A 1 109 ? -0.701 -8.848 0.373 1.00 97.88 109 LEU A N 1
ATOM 839 C CA . LEU A 1 109 ? -1.820 -7.911 0.265 1.00 97.88 109 LEU A CA 1
ATOM 840 C C . LEU A 1 109 ? -3.088 -8.600 -0.253 1.00 97.88 109 LEU A C 1
ATOM 842 O O . LEU A 1 109 ? -4.158 -8.399 0.319 1.00 97.88 109 LEU A O 1
ATOM 846 N N . ILE A 1 110 ? -2.981 -9.450 -1.278 1.00 98.12 110 ILE A N 1
ATOM 847 C CA . ILE A 1 110 ? -4.107 -10.256 -1.777 1.00 98.12 110 ILE A CA 1
ATOM 848 C C . ILE A 1 110 ? -4.668 -11.136 -0.650 1.00 98.12 110 ILE A C 1
ATOM 850 O O . ILE A 1 110 ? -5.870 -11.102 -0.389 1.00 98.12 110 ILE A O 1
ATOM 854 N N . GLU A 1 111 ? -3.799 -11.850 0.068 1.00 96.69 111 GLU A N 1
ATOM 855 C CA . GLU A 1 111 ? -4.175 -12.725 1.185 1.00 96.69 111 GLU A CA 1
ATOM 856 C C . GLU A 1 111 ? -4.892 -11.959 2.313 1.00 96.69 111 GLU A C 1
ATOM 858 O O . GLU A 1 111 ? -6.020 -12.292 2.676 1.00 96.69 111 GLU A O 1
ATOM 863 N N . VAL A 1 112 ? -4.281 -10.897 2.851 1.00 95.75 112 VAL A N 1
ATOM 864 C CA . VAL A 1 112 ? -4.826 -10.172 4.019 1.00 95.75 112 VAL A CA 1
ATOM 865 C C . VAL A 1 112 ? -6.069 -9.351 3.681 1.00 95.75 112 VAL A C 1
ATOM 867 O O . VAL A 1 112 ? -6.872 -9.039 4.560 1.00 95.75 112 VAL A O 1
ATOM 870 N N . THR A 1 113 ? -6.266 -8.998 2.408 1.00 97.06 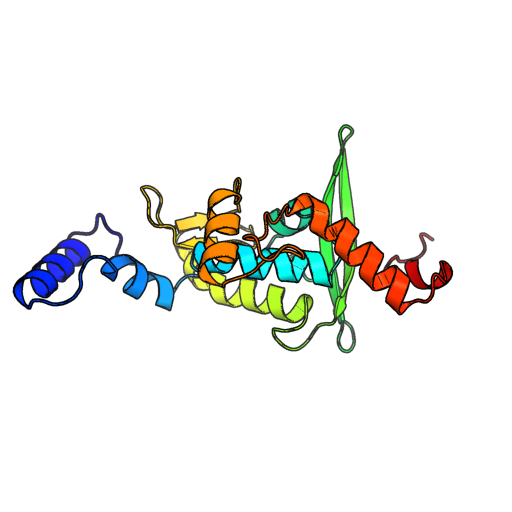113 THR A N 1
ATOM 871 C CA . THR A 1 113 ? -7.476 -8.288 1.975 1.00 97.06 113 THR A CA 1
ATOM 872 C C . THR A 1 113 ? -8.636 -9.225 1.647 1.00 97.06 113 THR A C 1
ATOM 874 O O . THR A 1 113 ? -9.772 -8.751 1.608 1.00 97.06 113 THR A O 1
ATOM 877 N N . ALA A 1 114 ? -8.407 -10.537 1.498 1.00 96.31 114 ALA A N 1
ATOM 878 C CA . ALA A 1 114 ? -9.431 -11.513 1.114 1.00 96.31 114 ALA A CA 1
ATOM 879 C C . ALA A 1 114 ? -10.656 -11.505 2.044 1.00 96.31 114 ALA A C 1
ATOM 881 O O . ALA A 1 114 ? -11.793 -11.468 1.576 1.00 96.31 114 ALA A O 1
ATOM 882 N N . PHE A 1 115 ? -10.446 -11.445 3.364 1.00 94.69 115 PHE A N 1
ATOM 883 C CA . PHE A 1 115 ? -11.549 -11.345 4.327 1.00 94.69 115 PHE A CA 1
ATOM 884 C C . PHE A 1 115 ? -12.343 -10.042 4.167 1.00 94.69 115 PHE A C 1
ATOM 886 O O . PHE A 1 115 ? -13.570 -10.032 4.207 1.00 94.69 115 PHE A O 1
ATOM 893 N N . THR A 1 116 ? -11.651 -8.927 3.927 1.00 95.06 116 THR A N 1
ATOM 894 C CA . THR A 1 116 ? -12.291 -7.616 3.738 1.00 95.06 116 THR A CA 1
ATOM 895 C C . THR A 1 116 ? -13.169 -7.591 2.483 1.00 95.06 116 THR A C 1
ATOM 897 O O . THR A 1 116 ? -14.232 -6.966 2.495 1.00 95.06 116 THR A O 1
ATOM 900 N N . ARG A 1 117 ? -12.782 -8.323 1.427 1.00 95.62 117 ARG A N 1
ATOM 901 C CA . ARG A 1 117 ? -13.543 -8.428 0.166 1.00 95.62 117 ARG A CA 1
ATOM 902 C C . ARG A 1 117 ? -14.912 -9.077 0.328 1.00 95.62 117 ARG A C 1
ATOM 904 O O . ARG A 1 117 ? -15.810 -8.758 -0.441 1.00 95.62 117 ARG A O 1
ATOM 911 N N . GLN A 1 118 ? -15.106 -9.906 1.355 1.00 94.69 118 GLN A N 1
ATOM 912 C CA . GLN A 1 118 ? -16.422 -10.472 1.677 1.00 94.69 118 GLN A CA 1
ATOM 913 C C . GLN A 1 118 ? -17.447 -9.385 2.048 1.00 94.69 118 GLN A C 1
ATOM 915 O O . GLN A 1 118 ? -18.646 -9.588 1.888 1.00 94.69 118 GLN A O 1
ATOM 920 N N . PHE A 1 119 ? -16.982 -8.227 2.534 1.00 92.69 119 PHE A N 1
ATOM 921 C CA . PHE A 1 119 ? -17.829 -7.096 2.930 1.00 92.69 119 PHE A CA 1
ATOM 922 C C . PHE A 1 119 ? -17.800 -5.943 1.923 1.00 92.69 119 PHE A C 1
ATOM 924 O O . PHE A 1 119 ? -18.755 -5.174 1.841 1.00 92.69 119 PHE A O 1
ATOM 931 N N . VAL A 1 120 ? -16.701 -5.798 1.179 1.00 93.50 120 VAL A N 1
ATOM 932 C CA . VAL A 1 120 ? -16.539 -4.791 0.124 1.00 93.50 120 VAL A CA 1
ATOM 933 C C . VAL A 1 120 ? -16.080 -5.495 -1.155 1.00 93.50 120 VAL A C 1
ATOM 935 O O . VAL A 1 120 ? -14.872 -5.584 -1.387 1.00 93.50 120 VAL A O 1
ATOM 938 N N . PRO A 1 121 ? -17.016 -6.000 -1.982 1.00 94.69 121 PRO A N 1
ATOM 939 C CA . PRO A 1 121 ? -16.678 -6.609 -3.263 1.00 94.69 121 PRO A CA 1
ATOM 940 C C . PRO A 1 121 ? -15.954 -5.596 -4.154 1.00 94.69 121 PRO A C 1
ATOM 942 O O . PRO A 1 121 ? -16.480 -4.526 -4.462 1.00 94.69 121 PRO A O 1
ATOM 945 N N . SER A 1 122 ? -14.708 -5.899 -4.499 1.00 96.00 122 SER A N 1
ATOM 946 C CA . SER A 1 122 ? -13.841 -5.059 -5.320 1.00 96.00 122 SER A CA 1
ATOM 947 C C . SER A 1 122 ? -12.631 -5.873 -5.752 1.00 96.00 122 SER A C 1
ATOM 949 O O . SER A 1 122 ? -12.147 -6.696 -4.972 1.00 96.00 122 SER A O 1
ATOM 951 N N . ASP A 1 123 ? -12.093 -5.570 -6.929 1.00 97.00 123 ASP A N 1
ATOM 952 C CA . ASP A 1 123 ? -10.859 -6.183 -7.430 1.00 97.00 123 ASP A CA 1
ATOM 953 C C . ASP A 1 123 ? -9.620 -5.348 -7.093 1.00 97.00 123 ASP A C 1
ATOM 955 O O . ASP A 1 123 ? -8.498 -5.797 -7.308 1.00 97.00 123 ASP A O 1
ATOM 959 N N . CYS A 1 124 ? -9.787 -4.140 -6.537 1.00 97.06 124 CYS A N 1
ATOM 960 C CA . CYS A 1 124 ? -8.672 -3.275 -6.151 1.00 97.06 124 CYS A CA 1
ATOM 961 C C . CYS A 1 124 ? -7.766 -3.993 -5.151 1.00 97.06 124 CYS A C 1
ATOM 963 O O . CYS A 1 124 ? -8.254 -4.513 -4.153 1.00 97.06 124 CYS A O 1
ATOM 965 N N . LEU A 1 125 ? -6.449 -3.963 -5.341 1.00 97.81 125 LEU A N 1
ATOM 966 C CA . LEU A 1 125 ? -5.498 -4.573 -4.407 1.00 97.81 125 LEU A CA 1
ATOM 967 C C . LEU A 1 125 ? -5.634 -3.982 -2.992 1.00 97.81 125 LEU A C 1
ATOM 969 O O . LEU A 1 125 ? -5.536 -4.697 -1.999 1.00 97.81 125 LEU A O 1
ATOM 973 N N . TRP A 1 126 ? -5.924 -2.684 -2.907 1.00 97.19 126 TRP A N 1
ATOM 974 C CA . TRP A 1 126 ? -5.981 -1.928 -1.661 1.00 97.19 126 TRP A CA 1
ATOM 975 C C . TRP A 1 126 ? -7.379 -1.932 -1.055 1.00 97.19 126 TRP A C 1
ATOM 977 O O . TRP A 1 126 ? -8.228 -1.135 -1.457 1.00 97.19 126 TRP A O 1
ATOM 987 N N . LEU A 1 127 ? -7.598 -2.785 -0.056 1.00 96.31 127 LEU A N 1
ATOM 988 C CA . LEU A 1 127 ? -8.745 -2.692 0.845 1.00 96.31 127 LEU A CA 1
ATOM 989 C C . LEU A 1 127 ? -8.264 -2.498 2.275 1.00 96.31 127 LEU A C 1
ATOM 991 O O . LEU A 1 127 ? -7.348 -3.186 2.718 1.00 96.31 127 LEU A O 1
ATOM 995 N N . TYR A 1 128 ? -8.888 -1.575 2.999 1.00 94.44 128 TYR A N 1
ATOM 996 C CA . TYR A 1 128 ? -8.467 -1.244 4.356 1.00 94.44 128 TYR A CA 1
ATOM 997 C C . TYR A 1 128 ? -9.593 -0.649 5.202 1.00 94.44 128 TYR A C 1
ATOM 999 O O . TYR A 1 128 ? -10.585 -0.117 4.696 1.00 94.44 128 TYR A O 1
ATOM 1007 N N . TYR A 1 129 ? -9.402 -0.723 6.515 1.00 93.12 129 TYR A N 1
ATOM 1008 C CA . TYR A 1 129 ? -10.192 -0.045 7.524 1.00 93.12 129 TYR A CA 1
ATOM 1009 C C . TYR A 1 129 ? -9.755 1.417 7.689 1.00 93.12 129 TYR A C 1
ATOM 1011 O O . TYR A 1 129 ? -8.566 1.725 7.798 1.00 93.12 129 TYR A O 1
ATOM 1019 N N . TYR A 1 130 ? -10.727 2.323 7.750 1.00 88.38 130 TYR A N 1
ATOM 1020 C CA . TYR A 1 130 ? -10.555 3.751 7.974 1.00 88.38 130 TYR A CA 1
ATOM 1021 C C . TYR A 1 130 ? -11.489 4.242 9.082 1.00 88.38 130 TYR A C 1
ATOM 1023 O O 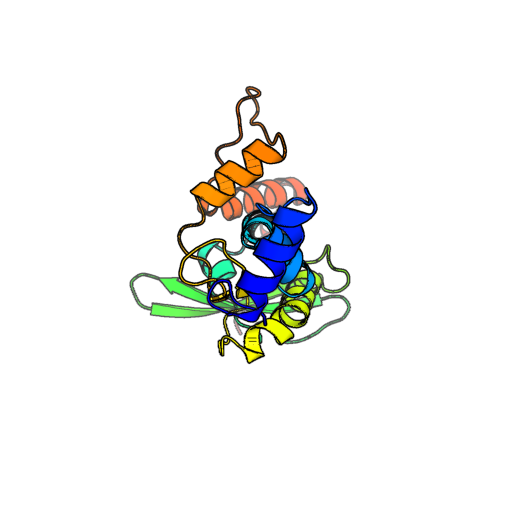. TYR A 1 130 ? -12.680 3.932 9.106 1.00 88.38 130 TYR A O 1
ATOM 1031 N N . THR A 1 131 ? -10.963 5.086 9.963 1.00 79.62 131 THR A N 1
ATOM 1032 C CA . THR A 1 131 ? -11.719 5.763 11.016 1.00 79.62 131 THR A CA 1
ATOM 1033 C C . THR A 1 131 ? -12.560 6.896 10.412 1.00 79.62 131 THR A C 1
ATOM 1035 O O . THR A 1 131 ? -12.135 8.039 10.291 1.00 79.62 131 THR A O 1
ATOM 1038 N N . GLY A 1 132 ? -13.777 6.574 9.964 1.00 75.06 132 GLY A N 1
ATOM 1039 C CA . GLY A 1 132 ? -14.728 7.546 9.419 1.00 75.06 132 GLY A CA 1
ATOM 1040 C C . GLY A 1 132 ? -16.059 6.916 9.005 1.00 75.06 132 GLY A C 1
ATOM 1041 O O . GLY A 1 132 ? -16.291 5.734 9.236 1.00 75.06 132 GLY A O 1
ATOM 1042 N N . ARG A 1 133 ? -16.936 7.701 8.355 1.00 70.62 133 ARG A N 1
ATOM 1043 C CA . ARG A 1 133 ? -18.310 7.277 7.996 1.00 70.62 133 ARG A CA 1
ATOM 1044 C C . ARG A 1 133 ? -18.368 5.971 7.193 1.00 70.62 133 ARG A C 1
ATOM 1046 O O . ARG A 1 133 ? -19.218 5.131 7.457 1.00 70.62 133 ARG A O 1
ATOM 1053 N N . LYS A 1 134 ? -17.461 5.797 6.225 1.00 81.06 134 LYS A N 1
ATOM 1054 C CA . LYS A 1 134 ? -17.286 4.545 5.475 1.00 81.06 134 LYS A CA 1
ATOM 1055 C C . LYS A 1 134 ? -16.034 3.838 5.986 1.00 81.06 134 LYS A C 1
ATOM 1057 O O . LYS A 1 134 ? -14.919 4.211 5.609 1.00 81.06 134 LYS A O 1
ATOM 1062 N N . GLN A 1 135 ? -16.259 2.872 6.878 1.00 86.44 135 GLN A N 1
ATOM 1063 C CA . GLN A 1 135 ? -15.211 2.214 7.657 1.00 86.44 135 GLN A CA 1
ATOM 1064 C C . GLN A 1 135 ? -14.342 1.267 6.829 1.00 86.44 135 GLN A C 1
ATOM 1066 O O . GLN A 1 135 ? -13.153 1.185 7.088 1.00 86.44 135 GLN A O 1
ATOM 1071 N N . LEU A 1 136 ? -14.894 0.584 5.823 1.00 91.69 136 LEU A N 1
ATOM 1072 C CA . LEU A 1 136 ? -14.119 -0.238 4.890 1.00 91.69 136 LEU A CA 1
ATOM 1073 C C . LEU A 1 136 ? -14.049 0.455 3.529 1.00 91.69 136 LEU A C 1
ATOM 1075 O O . LEU A 1 136 ? -15.072 0.873 2.977 1.00 91.69 136 LEU A O 1
ATOM 1079 N N . ARG A 1 137 ? -12.837 0.596 2.998 1.00 92.38 137 ARG A N 1
ATOM 1080 C CA . ARG A 1 137 ? -12.561 1.298 1.742 1.00 92.38 137 ARG A CA 1
ATOM 1081 C C . ARG A 1 137 ? -11.855 0.381 0.758 1.00 92.38 137 ARG A C 1
ATOM 1083 O O . ARG A 1 137 ? -11.088 -0.482 1.171 1.00 92.38 137 ARG A O 1
ATOM 1090 N N . ALA A 1 138 ? -12.122 0.608 -0.523 1.00 94.94 138 ALA A N 1
ATOM 1091 C CA . ALA A 1 138 ? -11.410 0.012 -1.642 1.00 94.94 138 ALA A CA 1
ATOM 1092 C C . ALA A 1 138 ? -10.780 1.138 -2.470 1.00 94.94 138 ALA A C 1
ATOM 1094 O O . ALA A 1 138 ? -11.429 2.160 -2.699 1.00 94.94 138 ALA A O 1
ATOM 1095 N N . GLY A 1 139 ? -9.533 0.942 -2.896 1.00 94.00 139 GLY A N 1
ATOM 1096 C CA . GLY A 1 139 ? -8.734 1.964 -3.568 1.00 94.00 139 GLY A CA 1
ATOM 1097 C C . GLY A 1 139 ? -8.114 2.972 -2.597 1.00 94.00 139 GLY A C 1
ATOM 1098 O O . GLY A 1 139 ? -8.526 3.095 -1.445 1.00 94.00 139 GLY A O 1
ATOM 1099 N N . VAL A 1 140 ? -7.088 3.684 -3.064 1.00 91.38 140 VAL A N 1
ATOM 1100 C CA . VAL A 1 140 ? -6.376 4.698 -2.274 1.00 91.38 140 VAL A CA 1
ATOM 1101 C C . VAL A 1 140 ? -6.618 6.074 -2.880 1.00 91.38 140 VAL A C 1
ATOM 1103 O O . VAL A 1 140 ? -6.118 6.366 -3.964 1.00 91.38 140 VAL A O 1
ATOM 1106 N N . ASP A 1 141 ? -7.308 6.944 -2.146 1.00 79.12 141 ASP A N 1
ATOM 1107 C CA . ASP A 1 141 ? -7.530 8.339 -2.541 1.00 79.12 141 ASP A CA 1
ATOM 1108 C C . ASP A 1 141 ? -6.642 9.297 -1.739 1.00 79.12 141 ASP A C 1
ATOM 1110 O O . ASP A 1 141 ? -6.523 9.149 -0.518 1.00 79.12 141 ASP A O 1
ATOM 1114 N N . HIS A 1 142 ? -6.047 10.271 -2.447 1.00 70.31 142 HIS A N 1
ATOM 1115 C CA . HIS A 1 142 ? -5.269 11.418 -1.942 1.00 70.31 142 HIS A CA 1
ATOM 1116 C C . HIS A 1 142 ? -4.603 11.182 -0.571 1.00 70.31 142 HIS A C 1
ATOM 1118 O O . HIS A 1 142 ? -5.013 11.767 0.430 1.00 70.31 142 HIS A O 1
ATOM 1124 N N . PRO A 1 143 ? -3.572 10.319 -0.483 1.00 77.75 143 PRO A N 1
ATOM 1125 C CA . PRO A 1 143 ? -3.040 9.859 0.798 1.00 77.75 143 PRO A CA 1
ATOM 1126 C C . PRO A 1 143 ? -2.169 10.893 1.535 1.00 77.75 143 PRO A C 1
ATOM 1128 O O . PRO A 1 143 ? -1.548 10.515 2.518 1.00 77.75 143 PRO A O 1
ATOM 1131 N N . HIS A 1 144 ? -2.108 12.156 1.094 1.00 81.75 144 HIS A N 1
ATOM 1132 C CA . HIS A 1 144 ? -1.164 13.169 1.591 1.00 81.75 144 HIS A CA 1
ATOM 1133 C C . HIS A 1 144 ? -1.167 13.308 3.115 1.00 81.75 144 HIS A C 1
ATOM 1135 O O . HIS A 1 144 ? -0.139 13.078 3.734 1.00 81.75 144 HIS A O 1
ATOM 1141 N N . GLU A 1 145 ? -2.328 13.544 3.726 1.00 84.75 145 GLU A N 1
ATOM 1142 C CA . GLU A 1 145 ? -2.435 13.672 5.187 1.00 84.75 145 GLU A CA 1
ATOM 1143 C C . GLU A 1 145 ? -1.942 12.417 5.923 1.00 84.75 145 GLU A C 1
ATOM 1145 O O . GLU A 1 145 ? -1.296 12.504 6.962 1.00 84.75 145 GLU A O 1
ATOM 1150 N N . ARG A 1 146 ? -2.213 11.229 5.369 1.00 88.81 146 ARG A N 1
ATOM 1151 C CA . ARG A 1 146 ? -1.777 9.958 5.968 1.00 88.81 146 ARG A CA 1
ATOM 1152 C C . ARG A 1 146 ? -0.281 9.740 5.798 1.00 88.81 146 ARG A C 1
ATOM 1154 O O . ARG A 1 146 ? 0.343 9.152 6.672 1.00 88.81 146 ARG A O 1
ATOM 1161 N N . VAL A 1 147 ? 0.276 10.176 4.672 1.00 92.25 147 VAL A N 1
ATOM 1162 C CA . VAL A 1 147 ? 1.715 10.143 4.418 1.00 92.25 147 VAL A CA 1
ATOM 1163 C C . VAL A 1 147 ? 2.428 11.060 5.404 1.00 92.25 147 VAL A C 1
ATOM 1165 O O . VAL A 1 147 ? 3.359 10.596 6.049 1.00 92.25 147 VAL A O 1
ATOM 1168 N N . ASP A 1 148 ? 1.945 12.288 5.589 1.00 91.31 148 ASP A N 1
ATOM 1169 C CA . ASP A 1 148 ? 2.527 13.252 6.529 1.00 91.31 148 ASP A CA 1
ATOM 1170 C C . ASP A 1 148 ? 2.410 12.760 7.985 1.00 91.31 148 ASP A C 1
ATOM 1172 O O . ASP A 1 148 ? 3.359 12.837 8.765 1.00 91.31 148 ASP A O 1
ATOM 1176 N N . GLN A 1 149 ? 1.267 12.168 8.355 1.00 90.56 149 GLN A N 1
ATOM 1177 C CA . GLN A 1 149 ? 1.099 11.534 9.665 1.00 90.56 149 GLN A CA 1
ATOM 1178 C C . GLN A 1 149 ? 2.069 10.358 9.856 1.00 90.56 149 GLN A C 1
ATOM 1180 O O . GLN A 1 149 ? 2.638 10.179 10.936 1.00 90.56 149 GLN A O 1
ATOM 1185 N N . TRP A 1 150 ? 2.251 9.532 8.825 1.00 93.94 150 TRP A N 1
ATOM 1186 C CA . TRP A 1 150 ? 3.168 8.400 8.870 1.00 93.94 150 TRP A CA 1
ATOM 1187 C C . TRP A 1 150 ? 4.625 8.859 9.013 1.00 93.94 150 TRP A C 1
ATOM 1189 O O . TRP A 1 150 ? 5.299 8.389 9.929 1.00 93.94 150 TRP A O 1
ATOM 1199 N N . THR A 1 151 ? 5.091 9.807 8.190 1.00 94.44 151 THR A N 1
ATOM 1200 C CA . THR A 1 151 ? 6.469 10.320 8.270 1.00 94.44 151 THR A CA 1
ATOM 1201 C C . THR A 1 151 ? 6.744 10.971 9.621 1.00 94.44 151 THR A C 1
ATOM 1203 O O . THR A 1 151 ? 7.747 10.641 10.253 1.00 94.44 151 THR A O 1
ATOM 1206 N N . GLY A 1 152 ? 5.819 11.797 10.121 1.00 93.00 152 GLY A N 1
ATOM 1207 C CA . GLY A 1 152 ? 5.940 12.430 11.435 1.00 93.00 152 GLY A CA 1
ATOM 1208 C C . GLY A 1 152 ? 5.957 11.428 12.593 1.00 93.00 152 GLY A C 1
ATOM 1209 O O . GLY A 1 152 ? 6.835 11.488 13.449 1.00 93.00 152 GLY A O 1
ATOM 1210 N N . SER A 1 153 ? 5.031 10.462 12.609 1.00 91.25 153 SER A N 1
ATOM 1211 C CA . SER A 1 153 ? 4.945 9.458 13.689 1.00 91.25 153 SER A CA 1
ATOM 1212 C C . SER A 1 153 ? 6.136 8.499 13.751 1.00 91.25 153 SER A C 1
ATOM 1214 O O . SER A 1 153 ? 6.402 7.939 14.811 1.00 91.25 153 SER A O 1
ATOM 1216 N N . HIS A 1 154 ? 6.849 8.311 12.638 1.00 93.44 154 HIS A N 1
ATOM 1217 C CA . HIS A 1 154 ? 8.023 7.438 12.557 1.00 93.44 154 HIS A CA 1
ATOM 1218 C C . HIS A 1 154 ? 9.348 8.210 12.626 1.00 93.44 154 HIS A C 1
ATOM 1220 O O . HIS A 1 154 ? 10.404 7.602 12.473 1.00 93.44 154 HIS A O 1
ATOM 1226 N N . GLY A 1 155 ? 9.309 9.532 12.843 1.00 94.06 155 GLY A N 1
ATOM 1227 C CA . GLY A 1 155 ? 10.512 10.363 12.917 1.00 94.06 155 GLY A CA 1
ATOM 1228 C C . GLY A 1 155 ? 11.322 10.370 11.618 1.00 94.06 155 GLY A C 1
ATOM 1229 O O . GLY A 1 155 ? 12.545 10.461 11.661 1.00 94.06 155 GLY A O 1
ATOM 1230 N N . ILE A 1 156 ? 10.659 10.227 10.465 1.00 94.31 156 ILE A N 1
ATOM 1231 C CA . ILE A 1 156 ? 11.326 10.278 9.163 1.00 94.31 156 ILE A CA 1
ATOM 1232 C C . ILE A 1 156 ? 11.597 11.746 8.840 1.00 94.31 156 ILE A C 1
ATOM 1234 O O . ILE A 1 156 ? 10.663 12.523 8.630 1.00 94.31 156 ILE A O 1
ATOM 1238 N N . VAL A 1 157 ? 12.876 12.105 8.795 1.00 95.50 157 VAL A N 1
ATOM 1239 C CA . VAL A 1 157 ? 13.349 13.473 8.562 1.00 95.50 157 VAL A CA 1
ATOM 1240 C C . VAL A 1 157 ? 14.084 13.599 7.228 1.00 95.50 157 VAL A C 1
ATOM 1242 O O . VAL A 1 157 ? 14.493 12.595 6.641 1.00 95.50 157 VAL A O 1
ATOM 1245 N N . ASP A 1 158 ? 14.186 14.824 6.723 1.00 93.31 158 ASP A N 1
ATOM 1246 C CA . ASP A 1 158 ? 15.041 15.187 5.594 1.00 93.31 158 ASP A CA 1
ATOM 1247 C C . ASP A 1 158 ? 16.490 15.479 6.032 1.00 93.31 158 ASP A C 1
ATOM 1249 O O . ASP A 1 158 ? 16.857 15.298 7.196 1.00 93.31 158 ASP A O 1
ATOM 1253 N N . ASP A 1 159 ? 17.318 15.906 5.076 1.00 92.19 159 ASP A N 1
ATOM 1254 C CA . ASP A 1 159 ? 18.746 16.174 5.283 1.00 92.19 159 ASP A CA 1
ATOM 1255 C C . ASP A 1 159 ? 19.003 17.350 6.250 1.00 92.19 159 ASP A C 1
ATOM 1257 O O . ASP A 1 159 ? 20.071 17.419 6.858 1.00 92.19 159 ASP A O 1
ATOM 1261 N N . ASP A 1 160 ? 18.016 18.232 6.445 1.00 94.56 160 ASP A N 1
ATOM 1262 C CA . ASP A 1 160 ? 18.068 19.368 7.375 1.00 94.56 160 ASP A CA 1
ATOM 1263 C C . ASP A 1 160 ? 17.477 19.016 8.760 1.00 94.56 160 ASP A C 1
ATOM 1265 O O . ASP A 1 160 ? 17.323 19.879 9.632 1.00 94.56 160 ASP A O 1
ATOM 1269 N N . GLY A 1 161 ? 17.113 17.747 8.979 1.00 92.75 161 GLY A N 1
ATOM 1270 C CA . GLY A 1 161 ? 16.493 17.266 10.213 1.00 92.75 161 GLY A CA 1
ATOM 1271 C C . GLY A 1 161 ? 15.032 17.693 10.391 1.00 92.75 161 GLY A C 1
ATOM 1272 O O . GLY A 1 161 ? 14.480 17.526 11.481 1.00 92.75 161 GLY A O 1
ATOM 1273 N N . GLN A 1 162 ? 14.388 18.238 9.354 1.00 91.31 162 GLN A N 1
ATOM 1274 C CA . GLN A 1 162 ? 12.969 18.597 9.376 1.00 91.31 162 GLN A CA 1
ATOM 1275 C C . GLN A 1 162 ? 12.096 17.389 9.011 1.00 91.31 162 GLN A C 1
ATOM 1277 O O . GLN A 1 162 ? 12.559 16.481 8.321 1.00 91.31 162 GLN A O 1
ATOM 1282 N N . PRO A 1 163 ? 10.818 17.331 9.437 1.00 89.06 163 PRO A N 1
ATOM 1283 C CA . PRO A 1 163 ? 9.922 16.246 9.042 1.00 89.06 163 PRO A CA 1
ATOM 1284 C C . PRO A 1 163 ? 9.847 16.090 7.518 1.00 89.06 163 PRO A C 1
ATOM 1286 O O . PRO A 1 163 ? 9.512 17.036 6.800 1.00 89.06 163 PRO A O 1
ATOM 1289 N N . LEU A 1 164 ? 10.116 14.882 7.017 1.00 93.56 164 LEU A N 1
ATOM 1290 C CA . LEU A 1 164 ? 10.185 14.633 5.582 1.00 93.56 164 LEU A CA 1
ATOM 1291 C C . LEU A 1 164 ? 8.821 14.867 4.924 1.00 93.56 164 LEU A C 1
ATOM 1293 O O . LEU A 1 164 ? 7.860 14.119 5.143 1.00 93.56 164 LEU A O 1
ATOM 1297 N N . ARG A 1 165 ? 8.765 15.836 4.004 1.00 91.81 165 ARG A N 1
ATOM 1298 C CA . ARG A 1 165 ? 7.622 16.015 3.101 1.00 91.81 165 ARG A CA 1
ATOM 1299 C C . ARG A 1 165 ? 7.683 15.008 1.956 1.00 91.81 165 ARG A C 1
ATOM 1301 O O .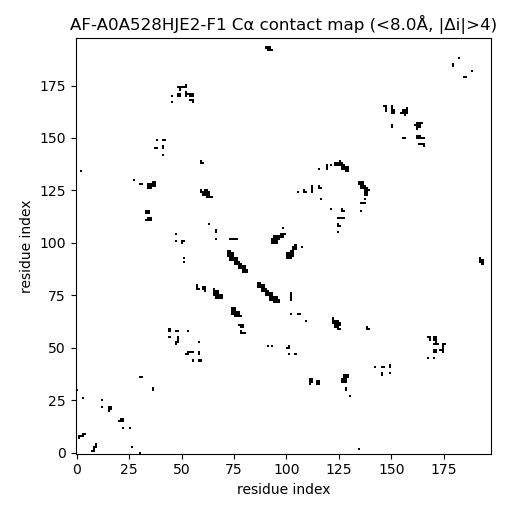 ARG A 1 165 ? 8.194 15.289 0.866 1.00 91.81 165 ARG A O 1
ATOM 1308 N N . LEU A 1 166 ? 7.128 13.823 2.183 1.00 92.12 166 LEU A N 1
ATOM 1309 C CA . LEU A 1 166 ? 7.167 12.752 1.197 1.00 92.12 166 LEU A CA 1
ATOM 1310 C C . LEU A 1 166 ? 6.162 12.974 0.053 1.00 92.12 166 LEU A C 1
ATOM 1312 O O . LEU A 1 166 ? 4.953 12.792 0.183 1.00 92.12 166 LEU A O 1
ATOM 1316 N N . VAL A 1 167 ? 6.683 13.290 -1.134 1.00 92.38 167 VAL A N 1
ATOM 1317 C CA . VAL A 1 167 ? 5.880 13.405 -2.360 1.00 92.38 167 VAL A CA 1
ATOM 1318 C C . VAL A 1 167 ? 5.891 12.075 -3.114 1.00 92.38 167 VAL A C 1
ATOM 1320 O O . VAL A 1 167 ? 6.831 11.786 -3.855 1.00 92.38 167 VAL A O 1
ATOM 1323 N N . LEU A 1 168 ? 4.823 11.280 -2.985 1.00 92.12 168 LEU A N 1
ATOM 1324 C CA . LEU A 1 168 ? 4.759 9.928 -3.566 1.00 92.12 168 LEU A CA 1
ATOM 1325 C C . LEU A 1 168 ? 5.019 9.882 -5.084 1.00 92.12 168 LEU A C 1
ATOM 1327 O O . LEU A 1 168 ? 5.645 8.951 -5.584 1.00 92.12 168 LEU A O 1
ATOM 1331 N N . SER A 1 169 ? 4.600 10.904 -5.836 1.00 90.69 169 SER A N 1
ATOM 1332 C CA . SER A 1 169 ? 4.845 10.975 -7.285 1.00 90.69 169 SER A CA 1
ATOM 1333 C C . SER A 1 169 ? 6.329 11.125 -7.654 1.00 90.69 169 SER A C 1
ATOM 1335 O O . SER A 1 169 ? 6.707 10.862 -8.798 1.00 90.69 169 SER A O 1
ATOM 1337 N N . ARG A 1 170 ? 7.192 11.510 -6.701 1.00 93.06 170 ARG A N 1
ATOM 1338 C CA . ARG A 1 170 ? 8.647 11.611 -6.888 1.00 93.06 170 ARG A CA 1
ATOM 1339 C C . ARG A 1 170 ? 9.386 10.299 -6.611 1.00 93.06 170 ARG A C 1
ATOM 1341 O O . ARG A 1 170 ? 10.513 10.168 -7.078 1.00 93.06 170 ARG A O 1
ATOM 1348 N N . LEU A 1 171 ? 8.758 9.308 -5.971 1.00 94.44 171 LEU A N 1
ATOM 1349 C CA . LEU A 1 171 ? 9.397 8.030 -5.617 1.00 94.44 171 LEU A CA 1
ATOM 1350 C C . LEU A 1 171 ? 9.987 7.293 -6.825 1.00 94.44 171 LEU A C 1
ATOM 1352 O O . LEU A 1 171 ? 11.094 6.771 -6.749 1.00 94.44 171 LEU A O 1
ATOM 1356 N N . ARG A 1 172 ? 9.317 7.332 -7.985 1.00 92.94 172 ARG A N 1
ATOM 1357 C CA . ARG A 1 172 ? 9.863 6.766 -9.231 1.00 92.94 172 ARG A CA 1
ATOM 1358 C C . ARG A 1 172 ? 11.184 7.423 -9.648 1.00 92.94 172 ARG A C 1
ATOM 1360 O O . ARG A 1 172 ? 12.051 6.744 -10.192 1.00 92.94 172 ARG A O 1
ATOM 1367 N N . LYS A 1 173 ? 11.349 8.734 -9.425 1.00 92.31 173 LYS A N 1
ATOM 1368 C CA . LYS A 1 173 ? 12.619 9.429 -9.703 1.00 92.31 173 LYS A CA 1
ATOM 1369 C C . LYS A 1 173 ? 13.701 8.967 -8.731 1.00 92.31 173 LYS A C 1
ATOM 1371 O O . LYS A 1 173 ? 14.805 8.680 -9.176 1.00 92.31 173 LYS A O 1
ATOM 1376 N N . THR A 1 174 ? 13.358 8.820 -7.453 1.00 92.19 174 THR A N 1
ATOM 1377 C CA . THR A 1 174 ? 14.258 8.279 -6.426 1.00 92.19 174 THR A CA 1
ATOM 1378 C C . THR A 1 174 ? 14.712 6.862 -6.767 1.00 92.19 174 THR A C 1
ATOM 1380 O O . THR A 1 174 ? 15.911 6.607 -6.795 1.00 92.19 174 THR A O 1
ATOM 1383 N N . HIS A 1 175 ? 13.788 5.966 -7.132 1.00 91.06 175 HIS A N 1
ATOM 1384 C CA . HIS A 1 175 ? 14.123 4.622 -7.607 1.00 91.06 175 HIS A CA 1
ATOM 1385 C C . HIS A 1 175 ? 15.115 4.677 -8.771 1.00 91.06 175 HIS A C 1
ATOM 1387 O O . HIS A 1 175 ? 16.158 4.035 -8.714 1.00 91.06 175 HIS A O 1
ATOM 1393 N N . LYS A 1 176 ? 14.823 5.479 -9.806 1.00 88.38 176 LYS A N 1
ATOM 1394 C CA . LYS A 1 176 ? 15.708 5.630 -10.969 1.00 88.38 176 LYS A CA 1
ATOM 1395 C C . LYS A 1 176 ? 17.097 6.143 -10.592 1.00 88.38 176 LYS A C 1
ATOM 1397 O O . LYS A 1 176 ? 18.071 5.653 -11.147 1.00 88.38 176 LYS A O 1
ATOM 1402 N N . ALA A 1 177 ? 17.191 7.098 -9.670 1.00 88.00 177 ALA A N 1
ATOM 1403 C CA . ALA A 1 177 ? 18.469 7.625 -9.199 1.00 88.00 177 ALA A CA 1
ATOM 1404 C C . ALA A 1 177 ? 19.277 6.560 -8.437 1.00 88.00 177 ALA A C 1
ATOM 1406 O O . ALA A 1 177 ? 20.449 6.351 -8.736 1.00 88.00 177 ALA A O 1
ATOM 1407 N N . ILE A 1 178 ? 18.641 5.825 -7.518 1.00 84.94 178 ILE A N 1
ATOM 1408 C CA . ILE A 1 178 ? 19.279 4.719 -6.785 1.00 84.94 178 ILE A CA 1
ATOM 1409 C C . ILE A 1 178 ? 19.751 3.632 -7.755 1.00 84.94 178 ILE A C 1
ATOM 1411 O O . ILE A 1 178 ? 20.869 3.134 -7.636 1.00 84.94 178 ILE A O 1
ATOM 1415 N N . TRP A 1 179 ? 18.915 3.265 -8.725 1.00 80.94 179 TRP A N 1
ATOM 1416 C CA . TRP A 1 179 ? 19.272 2.271 -9.733 1.00 80.94 179 TRP A CA 1
ATOM 1417 C C . TRP A 1 179 ? 20.428 2.730 -10.616 1.00 80.94 179 TRP A C 1
ATOM 1419 O O . TRP A 1 179 ? 21.350 1.954 -10.839 1.00 80.94 179 TRP A O 1
ATOM 1429 N N . TYR A 1 180 ? 20.422 3.994 -11.052 1.00 80.06 180 TYR A N 1
ATOM 1430 C CA . TYR A 1 180 ? 21.520 4.584 -11.818 1.00 80.06 180 TYR A CA 1
ATOM 1431 C C . TYR A 1 180 ? 22.856 4.406 -11.091 1.00 80.06 180 TYR A C 1
ATOM 1433 O O . TYR A 1 180 ? 23.795 3.866 -11.677 1.00 80.06 180 TYR A O 1
ATOM 1441 N N . LEU A 1 181 ? 22.900 4.776 -9.804 1.00 79.69 181 LEU A N 1
ATOM 1442 C CA . LEU A 1 181 ? 24.083 4.628 -8.953 1.00 79.69 181 LEU A CA 1
ATOM 1443 C C . LEU A 1 181 ? 24.506 3.161 -8.817 1.00 79.69 181 LEU A C 1
ATOM 1445 O O . LEU A 1 181 ? 25.677 2.847 -8.999 1.00 79.69 181 LEU A O 1
ATOM 1449 N N . LYS A 1 182 ? 23.557 2.246 -8.574 1.00 77.12 182 LYS A N 1
ATOM 1450 C CA . LYS A 1 182 ? 23.831 0.799 -8.469 1.00 77.12 182 LYS A CA 1
ATOM 1451 C C . LYS A 1 182 ? 24.368 0.180 -9.764 1.00 77.12 182 LYS A C 1
ATOM 1453 O O . LYS A 1 182 ? 25.015 -0.859 -9.713 1.00 77.12 182 LYS A O 1
ATOM 1458 N N . THR A 1 183 ? 24.070 0.778 -10.915 1.00 72.25 183 THR A N 1
ATOM 1459 C CA . THR A 1 183 ? 24.520 0.296 -12.233 1.00 72.25 183 THR A CA 1
ATOM 1460 C C . THR A 1 183 ? 25.692 1.072 -12.824 1.00 72.25 183 THR A C 1
ATOM 1462 O O . THR A 1 183 ? 26.016 0.837 -13.987 1.00 72.25 183 THR A O 1
ATOM 1465 N N . GLU A 1 184 ? 26.293 1.999 -12.070 1.00 72.00 184 GLU A N 1
ATOM 1466 C CA . GLU A 1 184 ? 27.400 2.855 -12.534 1.00 72.00 184 GLU A CA 1
ATOM 1467 C C . GLU A 1 184 ? 27.076 3.607 -13.846 1.00 72.00 184 GLU A C 1
ATOM 1469 O O . GLU A 1 184 ? 27.944 3.890 -14.664 1.00 72.00 184 GLU A O 1
ATOM 1474 N N . GLY A 1 185 ? 25.797 3.922 -14.085 1.00 59.12 185 GLY A N 1
ATOM 1475 C CA . GLY A 1 185 ? 25.352 4.614 -15.300 1.00 59.12 185 GLY A CA 1
ATOM 1476 C C . GLY A 1 185 ? 25.318 3.771 -16.585 1.00 59.12 185 GLY A C 1
ATOM 1477 O O . GLY A 1 185 ? 25.042 4.312 -17.658 1.00 59.12 185 GLY A O 1
ATOM 1478 N N . HIS A 1 186 ? 25.525 2.450 -16.520 1.00 57.69 186 HIS A N 1
ATOM 1479 C CA . HIS A 1 186 ? 25.469 1.586 -17.703 1.00 57.69 186 HIS A CA 1
ATOM 1480 C C . HIS A 1 186 ? 24.035 1.378 -18.227 1.00 57.69 186 HIS A C 1
ATOM 1482 O O . HIS A 1 186 ? 23.306 0.480 -17.793 1.00 57.69 186 HIS A O 1
ATOM 1488 N N . MET A 1 187 ? 23.661 2.177 -19.237 1.00 51.53 187 MET A N 1
ATOM 1489 C CA . MET A 1 187 ? 22.325 2.219 -19.860 1.00 51.53 187 MET A CA 1
ATOM 1490 C C . MET A 1 187 ? 21.769 0.870 -20.349 1.00 51.53 187 MET A C 1
ATOM 1492 O O . MET A 1 187 ? 20.565 0.645 -20.279 1.00 51.53 187 MET A O 1
ATOM 1496 N N . ALA A 1 188 ? 22.616 -0.074 -20.765 1.00 52.72 188 ALA A N 1
ATOM 1497 C CA . ALA A 1 188 ? 22.173 -1.392 -21.235 1.00 52.72 188 ALA A CA 1
ATOM 1498 C C . ALA A 1 188 ? 21.516 -2.256 -20.136 1.00 52.72 188 ALA A C 1
ATOM 1500 O O . ALA A 1 188 ? 20.695 -3.120 -20.434 1.00 52.72 188 ALA A O 1
ATOM 1501 N N . ARG A 1 189 ? 21.809 -1.996 -18.852 1.00 48.62 189 ARG A N 1
ATOM 1502 C CA . ARG A 1 189 ? 21.159 -2.675 -17.715 1.00 48.62 189 ARG A CA 1
ATOM 1503 C C . ARG A 1 189 ? 19.791 -2.082 -17.353 1.00 48.62 189 ARG A C 1
ATOM 1505 O O . ARG A 1 189 ? 19.092 -2.652 -16.523 1.00 48.62 189 ARG A O 1
ATOM 1512 N N . PHE A 1 190 ? 19.374 -0.987 -17.998 1.00 46.09 190 PHE A N 1
ATOM 1513 C CA . PHE A 1 190 ? 18.060 -0.362 -17.791 1.00 46.09 190 PHE A CA 1
ATOM 1514 C C . PHE A 1 190 ? 16.921 -1.171 -18.425 1.00 46.09 190 PHE A C 1
ATOM 1516 O O . PHE A 1 190 ? 15.762 -0.978 -18.065 1.00 46.09 190 PHE A O 1
ATOM 1523 N N . ALA A 1 191 ? 17.244 -2.059 -19.370 1.00 45.16 191 ALA A N 1
ATOM 1524 C CA . ALA A 1 191 ? 16.283 -2.903 -20.075 1.00 45.16 191 ALA A CA 1
ATOM 1525 C C . ALA A 1 191 ? 15.982 -4.229 -19.352 1.00 45.16 191 ALA A C 1
ATOM 1527 O O . ALA A 1 191 ? 15.176 -5.018 -19.839 1.00 45.16 191 ALA A O 1
ATOM 1528 N N . VAL A 1 192 ? 16.591 -4.495 -18.189 1.00 42.25 192 VAL A N 1
ATOM 1529 C CA . VAL A 1 192 ? 16.308 -5.717 -17.422 1.00 42.25 192 VAL A CA 1
ATOM 1530 C C . VAL A 1 192 ? 14.905 -5.601 -16.817 1.00 42.25 192 VAL A C 1
ATOM 1532 O O . VAL A 1 192 ? 14.708 -4.969 -15.784 1.00 42.25 192 VAL A O 1
ATOM 1535 N N . GLY A 1 193 ? 13.920 -6.175 -17.510 1.00 41.47 193 GLY A N 1
ATOM 1536 C CA . GLY A 1 193 ? 12.498 -6.143 -17.148 1.00 41.47 193 GLY A CA 1
ATOM 1537 C C . GLY A 1 193 ? 11.571 -5.593 -18.235 1.00 41.47 193 GLY A C 1
ATOM 1538 O O . GLY A 1 193 ? 10.355 -5.662 -18.071 1.00 41.47 193 GLY A O 1
ATOM 1539 N N . HIS A 1 194 ? 12.119 -5.089 -19.344 1.00 42.44 194 HIS A N 1
ATOM 1540 C CA . HIS A 1 194 ? 11.375 -4.865 -20.578 1.00 42.44 194 HIS A CA 1
ATOM 1541 C C . HIS A 1 194 ? 11.651 -6.047 -21.507 1.00 42.44 194 HIS A C 1
ATOM 1543 O O . HIS A 1 194 ? 12.791 -6.257 -21.915 1.00 42.44 194 HIS A O 1
ATOM 1549 N N . THR A 1 195 ? 10.635 -6.849 -21.820 1.00 37.28 195 THR A N 1
ATOM 1550 C CA . THR A 1 195 ? 10.721 -7.764 -22.962 1.00 37.28 195 THR A CA 1
ATOM 1551 C C . THR A 1 195 ? 11.066 -6.935 -24.204 1.00 37.28 195 THR A C 1
ATOM 1553 O O . THR A 1 195 ? 10.456 -5.876 -24.387 1.00 37.28 195 THR A O 1
ATOM 1556 N N . PRO A 1 196 ? 12.032 -7.355 -25.043 1.00 33.50 196 PRO A N 1
ATOM 1557 C CA . PRO A 1 196 ? 12.164 -6.773 -26.369 1.00 33.50 196 PRO A CA 1
ATOM 1558 C C . PRO A 1 196 ? 10.830 -6.982 -27.089 1.00 33.50 196 PRO A C 1
ATOM 1560 O O . PRO A 1 196 ? 10.291 -8.090 -27.067 1.00 33.50 196 PRO A O 1
ATOM 1563 N N . GLU A 1 197 ? 10.278 -5.920 -27.668 1.00 33.28 197 GLU A N 1
ATOM 1564 C CA . GLU A 1 197 ? 9.213 -6.064 -28.659 1.00 33.28 197 GLU A CA 1
ATOM 1565 C C . GLU A 1 197 ? 9.791 -6.899 -29.816 1.00 33.28 197 GLU A C 1
ATOM 1567 O O . GLU A 1 197 ? 10.857 -6.563 -30.340 1.00 33.28 197 GLU A O 1
ATOM 1572 N N . ILE A 1 198 ? 9.145 -8.030 -30.125 1.00 37.06 198 ILE A N 1
ATOM 1573 C CA . ILE A 1 198 ? 9.363 -8.794 -31.363 1.00 37.06 198 ILE A CA 1
ATOM 1574 C C . ILE A 1 198 ? 8.453 -8.194 -32.428 1.00 37.06 198 ILE A C 1
ATOM 1576 O O . ILE A 1 198 ? 7.260 -7.992 -32.100 1.00 37.06 198 ILE A O 1
#

Solvent-accessible surface area (backbone atoms only — not comparable to full-atom values): 11357 Å² total; per-residue (Å²): 131,87,42,92,87,32,71,68,39,49,52,54,45,53,56,31,52,77,68,76,40,86,54,92,52,45,65,56,64,59,45,56,77,58,29,44,40,57,81,55,46,48,62,54,53,50,51,46,20,43,76,69,40,42,54,46,70,36,65,51,65,26,39,64,79,20,69,43,78,77,50,94,59,26,27,24,43,44,38,61,48,79,54,101,89,50,71,45,84,45,66,39,62,39,49,30,66,56,66,94,26,61,41,17,33,53,54,47,40,44,58,53,27,51,67,47,34,79,79,51,82,67,59,50,41,45,44,29,36,40,100,57,97,66,39,71,43,72,48,77,72,84,55,59,69,55,37,48,50,48,25,55,77,68,68,38,50,44,98,85,69,44,72,35,83,79,56,64,80,49,34,30,56,52,26,50,52,54,49,37,63,78,49,76,66,50,67,80,68,72,49,76,48,58,79,78,87,128

Secondary structure (DSSP, 8-state):
---TT-HHHHHHHHHHHHTT---TTHHHHHHTTTS-BGGGHHHHHHHHHHHH---HHHHHT-BTT-EEEEETTEEEEEEEEEETTEEEEEEEEEE-SSTTSHHHHHHHHHHHHHHHHTTS---BS-EEE-SSSS-EEES----HHHHHHHHHHTT-B-TTSSBP---GGGHHHHHHHHHHHHTTT-GGGGGTT-PPP-

Sequence (198 aa):
ALSSGDRAFHRLYFMRARRGLPVSTLAEDIHGRHHLRATDIPPLLTFLSLETGLEIECCKALTIDCLQNPGPGTIDIAYIKRRARGAEHKHIRVRDGGIGTPGGLVRKLIEVTAFTRQFVPSDCLWLYYYTGRKQLRAGVDHPHERVDQWTGSHGIVDDDGQPLRLVLSRLRKTHKAIWYLKTEGHMARFAVGHTPEI

Foldseek 3Di:
DQDPPHPVLVVVLVVCVVVVHDNPCVVVVVFVVQWAALLNPLVLLLLLCLQQLDQSVFVLQFFLPQWADDDDQKTKGWTWDDDPVDIDIDIFIWGDDDCSTNNNVLVVLSVSCVRVCVVVVDRGSDWGADDDPPGIDGTDDPCQVSNQVNQVVVLPADPVSHRDNDDSSCSSVVSVVVVCVVVVNPPVCVCRGPDPDD

Nearest PDB structures (foldseek):
  4wpy-assembly1_A-2  TM=3.500E-01  e=1.013E+00  Mycobacterium tuberculosis H37Rv
  1bvt-assembly1_A  TM=6.433E-01  e=7.170E+00  Bacillus cereus
  2d4r-assembly1_A  TM=4.004E-01  e=8.046E+00  Thermus thermophilus HB8
  3tfz-assembly1_B  TM=3.910E-01  e=9.027E+00  Streptomyces sp. R1128

Radius of gyration: 19.75 Å; Cα contacts (8 Å, |Δi|>4): 266; chains: 1; bounding box: 53×38×65 Å

Mean predicted aligned error: 7.2 Å

pLDDT: mean 87.48, std 13.87, range [33.28, 98.5]